Protein AF-A0A356LAD9-F1 (afdb_monomer)

Structure (mmCIF, N/CA/C/O backbone):
data_AF-A0A356LAD9-F1
#
_entry.id   AF-A0A356LAD9-F1
#
loop_
_atom_site.group_PDB
_atom_site.id
_atom_site.type_symbol
_atom_site.label_atom_id
_atom_site.label_alt_id
_atom_site.label_comp_id
_atom_site.label_asym_id
_atom_site.label_entity_id
_atom_site.label_seq_id
_atom_site.pdbx_PDB_ins_code
_atom_site.Cartn_x
_atom_site.Cartn_y
_atom_site.Cartn_z
_atom_site.occupancy
_atom_site.B_iso_or_equiv
_atom_site.auth_seq_id
_atom_site.auth_comp_id
_atom_site.auth_asym_id
_atom_site.auth_atom_id
_atom_site.pdbx_PDB_model_num
ATOM 1 N N . MET A 1 1 ? -0.753 -7.252 29.192 1.00 55.38 1 MET A N 1
ATOM 2 C CA . MET A 1 1 ? -1.898 -8.188 29.209 1.00 55.38 1 MET A CA 1
ATOM 3 C C . MET A 1 1 ? -2.329 -8.498 30.638 1.00 55.38 1 MET A C 1
ATOM 5 O O . MET A 1 1 ? -3.460 -8.185 30.966 1.00 55.38 1 MET A O 1
ATOM 9 N N . GLU A 1 2 ? -1.422 -8.934 31.515 1.00 64.75 2 GLU A N 1
ATOM 10 C CA . GLU A 1 2 ? -1.704 -9.244 32.934 1.00 64.75 2 GLU A CA 1
ATOM 11 C C . GLU A 1 2 ? -2.427 -8.125 33.721 1.00 64.75 2 GLU A C 1
ATOM 13 O O . GLU A 1 2 ? -3.403 -8.376 34.422 1.00 64.75 2 GLU A O 1
ATOM 18 N N . LYS A 1 3 ? -2.029 -6.857 33.539 1.00 62.44 3 LYS A N 1
ATOM 19 C CA . LYS A 1 3 ? -2.657 -5.709 34.226 1.00 62.44 3 LYS A CA 1
ATOM 20 C C . LYS A 1 3 ? -4.121 -5.466 33.814 1.00 62.44 3 LYS A C 1
ATOM 22 O O . LYS A 1 3 ? -4.937 -5.116 34.658 1.00 62.44 3 LYS A O 1
ATOM 27 N N . ILE A 1 4 ? -4.449 -5.688 32.538 1.00 65.56 4 ILE A N 1
ATOM 28 C CA . ILE A 1 4 ? -5.811 -5.528 31.987 1.00 65.56 4 ILE A CA 1
ATOM 29 C C . ILE A 1 4 ? -6.715 -6.657 32.496 1.00 65.56 4 ILE A C 1
ATOM 31 O O . ILE A 1 4 ? -7.878 -6.445 32.829 1.00 65.56 4 ILE A O 1
ATOM 35 N N . GLU A 1 5 ? -6.167 -7.865 32.598 1.00 68.19 5 GLU A N 1
ATOM 36 C CA . GLU A 1 5 ? -6.883 -9.035 33.101 1.00 68.19 5 GLU A CA 1
ATOM 37 C C . GLU A 1 5 ? -7.218 -8.901 34.596 1.00 68.19 5 GLU A C 1
ATOM 39 O O . GLU A 1 5 ? -8.340 -9.193 35.018 1.00 68.19 5 GLU A O 1
ATOM 44 N N . LEU A 1 6 ? -6.286 -8.356 35.384 1.00 69.62 6 LEU A N 1
ATOM 45 C CA . LEU A 1 6 ? -6.493 -8.062 36.802 1.00 69.62 6 LEU A CA 1
ATOM 46 C C . LEU A 1 6 ? -7.566 -6.978 37.026 1.00 69.62 6 LEU A C 1
ATOM 48 O O . LEU A 1 6 ? -8.418 -7.109 37.911 1.00 69.62 6 LEU A O 1
ATOM 52 N N . GLU A 1 7 ? -7.557 -5.922 36.207 1.00 75.56 7 GLU A N 1
ATOM 53 C CA . GLU A 1 7 ? -8.520 -4.815 36.288 1.00 75.56 7 GLU A CA 1
ATOM 54 C C . GLU A 1 7 ? -9.940 -5.280 35.915 1.00 75.56 7 GLU A C 1
ATOM 56 O O . GLU A 1 7 ? -10.901 -4.991 36.635 1.00 75.56 7 GLU A O 1
ATOM 61 N N . ASN A 1 8 ? -10.062 -6.124 34.885 1.00 78.75 8 ASN A N 1
ATOM 62 C CA . ASN A 1 8 ? -11.324 -6.753 34.487 1.00 78.75 8 ASN A CA 1
ATOM 63 C C . ASN A 1 8 ? -11.893 -7.690 35.564 1.00 78.75 8 ASN A C 1
ATOM 65 O O . ASN A 1 8 ? -13.100 -7.683 35.829 1.00 78.75 8 ASN A O 1
ATOM 69 N N . ASN A 1 9 ? -11.046 -8.498 36.208 1.00 83.25 9 ASN A N 1
ATOM 70 C CA . ASN A 1 9 ? -11.478 -9.381 37.295 1.00 83.25 9 ASN A CA 1
ATOM 71 C C . ASN A 1 9 ? -11.962 -8.586 38.514 1.00 83.25 9 ASN A C 1
ATOM 73 O O . ASN A 1 9 ? -12.982 -8.929 39.118 1.00 83.25 9 ASN A O 1
ATOM 77 N N . THR A 1 10 ? -11.287 -7.479 38.820 1.00 83.12 10 THR A N 1
ATOM 78 C CA . THR A 1 10 ? -11.669 -6.570 39.907 1.00 83.12 10 THR A CA 1
ATOM 79 C C . THR A 1 10 ? -13.011 -5.893 39.624 1.00 83.12 10 THR A C 1
ATOM 81 O O . THR A 1 10 ? -13.887 -5.891 40.489 1.00 83.12 10 THR A O 1
ATOM 84 N N . GLN A 1 11 ? -13.236 -5.393 38.402 1.00 82.62 11 GLN A N 1
ATOM 85 C CA . GLN A 1 11 ? -14.533 -4.824 38.011 1.00 82.62 11 GLN A CA 1
ATOM 86 C C . GLN A 1 11 ? -15.674 -5.839 38.135 1.00 82.62 11 GLN A C 1
ATOM 88 O O . GLN A 1 11 ? -16.697 -5.532 38.746 1.00 82.62 11 GLN A O 1
ATOM 93 N N . LYS A 1 12 ? -15.496 -7.069 37.632 1.00 85.88 12 LYS A N 1
ATOM 94 C CA . LYS A 1 12 ? -16.509 -8.134 37.750 1.00 85.88 12 LYS A CA 1
ATOM 95 C C . LYS A 1 12 ? -16.856 -8.440 39.209 1.00 85.88 12 LYS A C 1
ATOM 97 O O . LYS A 1 12 ? -18.026 -8.658 39.528 1.00 85.88 12 LYS A O 1
ATOM 102 N N . PHE A 1 13 ? -15.860 -8.451 40.093 1.00 88.50 13 PHE A N 1
ATOM 103 C CA . PHE A 1 13 ? -16.067 -8.652 41.526 1.00 88.50 13 PHE A CA 1
ATOM 104 C C . PHE A 1 13 ? -16.852 -7.497 42.168 1.00 88.50 13 PHE A C 1
ATOM 106 O O . PHE A 1 13 ? -17.818 -7.742 42.896 1.00 88.50 13 PHE A O 1
ATOM 113 N N . ILE A 1 14 ? -16.503 -6.245 41.850 1.00 88.50 14 ILE A N 1
ATOM 114 C CA . ILE A 1 14 ? -17.207 -5.050 42.345 1.00 88.50 14 ILE A CA 1
ATOM 115 C C . ILE A 1 14 ? -18.668 -5.059 41.887 1.00 88.50 14 ILE A C 1
ATOM 117 O O . ILE A 1 14 ? -19.568 -4.914 42.712 1.00 88.50 14 ILE A O 1
ATOM 121 N N . THR A 1 15 ? -18.931 -5.307 40.601 1.00 89.38 15 THR A N 1
ATOM 122 C CA . THR A 1 15 ? -20.295 -5.370 40.058 1.00 89.38 15 THR A CA 1
ATOM 123 C C . THR A 1 15 ? -21.134 -6.448 40.749 1.00 89.38 15 THR A C 1
ATOM 125 O O . THR A 1 15 ? -22.258 -6.174 41.166 1.00 89.38 15 THR A O 1
ATOM 128 N N . ARG A 1 16 ? -20.589 -7.659 40.949 1.00 90.94 16 ARG A N 1
ATOM 129 C CA . ARG A 1 16 ? -21.276 -8.743 41.683 1.00 90.94 16 ARG A CA 1
ATOM 130 C C . ARG A 1 16 ? -21.578 -8.374 43.135 1.00 90.94 16 ARG A C 1
ATOM 132 O O . ARG A 1 16 ? -22.646 -8.716 43.646 1.00 90.94 16 ARG A O 1
ATOM 139 N N . THR A 1 17 ? -20.658 -7.667 43.783 1.00 90.88 17 THR A N 1
ATOM 140 C CA . THR A 1 17 ? -20.823 -7.209 45.167 1.00 90.88 17 THR A CA 1
ATOM 141 C C . THR A 1 17 ? -21.927 -6.156 45.262 1.00 90.88 17 THR A C 1
ATOM 143 O O . THR A 1 17 ? -22.815 -6.280 46.099 1.00 90.88 17 THR A O 1
ATOM 146 N N . LEU A 1 18 ? -21.942 -5.171 44.358 1.00 90.69 18 LEU A N 1
ATOM 147 C CA . LEU A 1 18 ? -22.975 -4.131 44.305 1.00 90.69 18 LEU A CA 1
ATOM 148 C C . LEU A 1 18 ? -24.372 -4.704 44.031 1.00 90.69 18 LEU A C 1
ATOM 150 O O . LEU A 1 18 ? -25.331 -4.317 44.696 1.00 90.69 18 LEU A O 1
ATOM 154 N N . ILE A 1 19 ? -24.487 -5.664 43.108 1.00 90.38 19 ILE A N 1
ATOM 155 C CA . ILE A 1 19 ? -25.756 -6.356 42.837 1.00 90.38 19 ILE A CA 1
ATOM 156 C C . ILE A 1 19 ? -26.222 -7.123 44.081 1.00 90.38 19 ILE A C 1
ATOM 158 O O . ILE A 1 19 ? -27.389 -7.031 44.454 1.00 90.38 19 ILE A O 1
ATOM 162 N N . SER A 1 20 ? -25.313 -7.828 44.762 1.00 91.12 20 SER A N 1
ATOM 163 C CA . SER A 1 20 ? -25.633 -8.533 46.010 1.00 91.12 20 SER A CA 1
ATOM 164 C C . SER A 1 20 ? -26.125 -7.576 47.099 1.00 91.12 20 SER A C 1
ATOM 166 O O . SER A 1 20 ? -27.116 -7.879 47.757 1.00 91.12 20 SER A O 1
ATOM 168 N N . ILE A 1 21 ? -25.491 -6.405 47.254 1.00 90.31 21 ILE A N 1
ATOM 169 C CA . ILE A 1 21 ? -25.932 -5.367 48.200 1.00 90.31 21 ILE A CA 1
ATOM 170 C C . ILE A 1 21 ? -27.365 -4.941 47.884 1.00 90.31 21 ILE A C 1
ATOM 172 O O . ILE A 1 21 ? -28.204 -4.955 48.777 1.00 90.31 21 ILE A O 1
ATOM 176 N N . VAL A 1 22 ? -27.673 -4.638 46.620 1.00 90.12 22 VAL A N 1
ATOM 177 C CA . VAL A 1 22 ? -29.027 -4.243 46.204 1.00 90.12 22 VAL A CA 1
ATOM 178 C C . VAL A 1 22 ? -30.053 -5.332 46.514 1.00 90.12 22 VAL A C 1
ATOM 180 O O . VAL A 1 22 ? -31.087 -5.040 47.114 1.00 90.12 22 VAL A O 1
ATOM 183 N N . VAL A 1 23 ? -29.766 -6.587 46.159 1.00 92.12 23 VAL A N 1
ATOM 184 C CA . VAL A 1 23 ? -30.673 -7.718 46.415 1.00 92.12 23 VAL A CA 1
ATOM 185 C C . VAL A 1 23 ? -30.906 -7.902 47.915 1.00 92.12 23 VAL A C 1
ATOM 187 O O . VAL A 1 23 ? -32.052 -8.015 48.347 1.00 92.12 23 VAL A O 1
ATOM 190 N N . VAL A 1 24 ? -29.842 -7.875 48.724 1.00 93.12 24 VAL A N 1
ATOM 191 C CA . VAL A 1 24 ? -29.939 -8.001 50.185 1.00 93.12 24 VAL A CA 1
ATOM 192 C C . VAL A 1 24 ? -30.719 -6.834 50.785 1.00 93.12 24 VAL A C 1
ATOM 194 O O . VAL A 1 24 ? -31.561 -7.064 51.646 1.00 93.12 24 VAL A O 1
ATOM 197 N N . SER A 1 25 ? -30.504 -5.601 50.321 1.00 87.50 25 SER A N 1
ATOM 198 C CA . SER A 1 25 ? -31.251 -4.430 50.789 1.00 87.50 25 SER A CA 1
ATOM 199 C C . SER A 1 25 ? -32.743 -4.533 50.474 1.00 87.50 25 SER A C 1
ATOM 201 O O . SER A 1 25 ? -33.563 -4.270 51.351 1.00 87.50 25 SER A O 1
ATOM 203 N N . VAL A 1 26 ? -33.112 -4.974 49.268 1.00 89.06 26 VAL A N 1
ATOM 204 C CA . VAL A 1 26 ? -34.519 -5.203 48.894 1.00 89.06 26 VAL A CA 1
ATOM 205 C C . VAL A 1 26 ? -35.153 -6.271 49.783 1.00 89.06 26 VAL A C 1
ATOM 2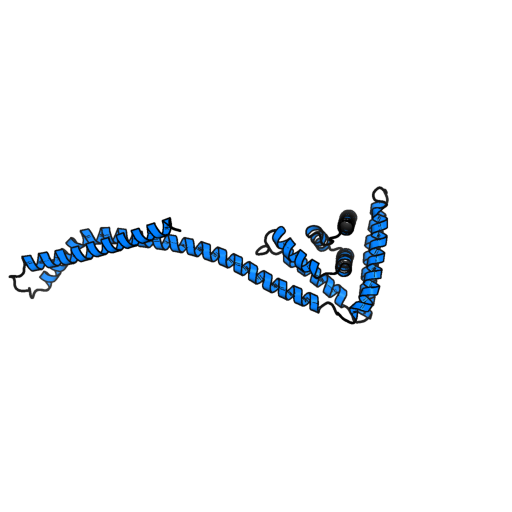07 O O . VAL A 1 26 ? -36.214 -6.039 50.362 1.00 89.06 26 VAL A O 1
ATOM 210 N N . VAL A 1 27 ? -34.484 -7.415 49.953 1.00 91.81 27 VAL A N 1
ATOM 211 C CA . VAL A 1 27 ? -34.970 -8.503 50.813 1.00 91.81 27 VAL A CA 1
ATOM 212 C C . VAL A 1 27 ? -35.084 -8.048 52.267 1.00 91.81 27 VAL A C 1
ATOM 214 O O . VAL A 1 27 ? -36.081 -8.353 52.914 1.00 91.81 27 VAL A O 1
ATOM 217 N N . ALA A 1 28 ? -34.115 -7.288 52.780 1.00 89.44 28 ALA A N 1
ATOM 218 C CA . ALA A 1 28 ? -34.116 -6.794 54.152 1.00 89.44 28 ALA A CA 1
ATOM 219 C C . ALA A 1 28 ? -35.276 -5.827 54.420 1.00 89.44 28 ALA A C 1
ATOM 221 O O . ALA A 1 28 ? -35.942 -5.958 55.445 1.00 89.44 28 ALA A O 1
ATOM 222 N N . VAL A 1 29 ? -35.561 -4.899 53.499 1.00 87.50 29 VAL A N 1
ATOM 223 C CA . VAL A 1 29 ? -36.691 -3.963 53.633 1.00 87.50 29 VAL A CA 1
ATOM 224 C C . VAL A 1 29 ? -38.024 -4.719 53.616 1.00 87.50 29 VAL A C 1
ATOM 226 O O . VAL A 1 29 ? -38.875 -4.481 54.474 1.00 87.50 29 VAL A O 1
ATOM 229 N N . ILE A 1 30 ? -38.192 -5.678 52.698 1.00 86.44 30 ILE A N 1
ATOM 230 C CA . ILE A 1 30 ? -39.405 -6.508 52.623 1.00 86.44 30 ILE A CA 1
ATOM 231 C C . ILE A 1 30 ? -39.550 -7.377 53.881 1.00 86.44 30 ILE A C 1
ATOM 233 O O . ILE A 1 30 ? -40.627 -7.429 54.472 1.00 86.44 30 ILE A O 1
ATOM 237 N N . ALA A 1 31 ? -38.478 -8.029 54.332 1.00 88.25 31 ALA A N 1
ATOM 238 C CA . ALA A 1 31 ? -38.492 -8.882 55.517 1.00 88.25 31 ALA A CA 1
ATOM 239 C C . ALA A 1 31 ? -38.785 -8.087 56.797 1.00 88.25 31 ALA A C 1
ATOM 241 O O . ALA A 1 31 ? -39.594 -8.527 57.614 1.00 88.25 31 ALA A O 1
ATOM 242 N N . ALA A 1 32 ? -38.185 -6.903 56.958 1.00 86.19 32 ALA A N 1
ATOM 243 C CA . ALA A 1 32 ? -38.458 -6.013 58.084 1.00 86.19 32 ALA A CA 1
ATOM 244 C C . ALA A 1 32 ? -39.926 -5.563 58.103 1.00 86.19 32 ALA A C 1
ATOM 246 O O . ALA A 1 32 ? -40.551 -5.539 59.166 1.00 86.19 32 ALA A O 1
ATOM 247 N N . TYR A 1 33 ? -40.494 -5.266 56.930 1.00 84.25 33 TYR A N 1
ATOM 248 C CA . TYR A 1 33 ? -41.906 -4.924 56.794 1.00 84.25 33 TYR A CA 1
ATOM 249 C C . TYR A 1 33 ? -42.817 -6.099 57.177 1.00 84.25 33 TYR A C 1
ATOM 251 O O . TYR A 1 33 ? -43.674 -5.951 58.050 1.00 84.25 33 TYR A O 1
ATOM 259 N N . VAL A 1 34 ? -42.598 -7.283 56.593 1.00 85.25 34 VAL A N 1
ATOM 260 C CA . VAL A 1 34 ? -43.383 -8.489 56.902 1.00 85.25 34 VAL A CA 1
ATOM 261 C C . VAL A 1 34 ? -43.293 -8.818 58.387 1.00 85.25 34 VAL A C 1
ATOM 263 O O . VAL A 1 34 ? -44.316 -9.042 59.021 1.00 85.25 34 VAL A O 1
ATOM 266 N N . TRP A 1 35 ? -42.100 -8.777 58.980 1.00 86.12 35 TRP A N 1
ATOM 267 C CA . TRP A 1 35 ? -41.920 -9.048 60.404 1.00 86.12 35 TRP A CA 1
ATOM 268 C C . TRP A 1 35 ? -42.680 -8.055 61.289 1.00 86.12 35 TRP A C 1
ATOM 270 O O . TRP A 1 35 ? -43.347 -8.461 62.243 1.00 86.12 35 TRP A O 1
ATOM 280 N N . LYS A 1 36 ? -42.644 -6.759 60.961 1.00 84.19 36 LYS A N 1
ATOM 281 C CA . LYS A 1 36 ? -43.325 -5.728 61.751 1.00 84.19 36 LYS A CA 1
ATOM 282 C C . LYS A 1 36 ? -44.851 -5.812 61.660 1.00 84.19 36 LYS A C 1
ATOM 284 O O . LYS A 1 36 ? -45.520 -5.497 62.643 1.00 84.19 36 LYS A O 1
ATOM 289 N N . PHE A 1 37 ? -45.387 -6.236 60.516 1.00 80.56 37 PHE A N 1
ATOM 290 C CA . PHE A 1 37 ? -46.820 -6.179 60.211 1.00 80.56 37 PHE A CA 1
ATOM 291 C C . PHE A 1 37 ? -47.494 -7.552 60.029 1.00 80.56 37 PHE A C 1
ATOM 293 O O . PHE A 1 37 ? -48.663 -7.601 59.657 1.00 80.56 37 PHE A O 1
ATOM 300 N N . HIS A 1 38 ? -46.811 -8.660 60.342 1.00 79.44 38 HIS A N 1
ATOM 301 C CA . HIS A 1 38 ? -47.312 -10.033 60.141 1.00 79.44 38 HIS A CA 1
ATOM 302 C C . HIS A 1 38 ? -48.661 -10.342 60.816 1.00 79.44 38 HIS A C 1
ATOM 304 O O . HIS A 1 38 ? -49.351 -11.271 60.406 1.00 79.44 38 HIS A O 1
ATOM 310 N N . SER A 1 39 ? -49.026 -9.608 61.868 1.00 75.81 39 SER A N 1
ATOM 311 C CA . SER A 1 39 ? -50.244 -9.823 62.656 1.00 75.81 39 SER A CA 1
ATOM 312 C C . SER A 1 39 ? -51.447 -8.989 62.197 1.00 75.81 39 SER A C 1
ATOM 314 O O . SER A 1 39 ? -52.537 -9.140 62.749 1.00 75.81 39 SER A O 1
ATOM 316 N N . LEU A 1 40 ? -51.281 -8.114 61.198 1.00 76.69 40 LEU A N 1
ATOM 317 C CA . LEU A 1 40 ? -52.353 -7.275 60.657 1.00 76.69 40 LEU A CA 1
ATOM 318 C C . LEU A 1 40 ? -52.960 -7.896 59.391 1.00 76.69 40 LEU A C 1
ATOM 320 O O . LEU A 1 40 ? -52.267 -8.520 58.590 1.00 76.69 40 LEU A O 1
ATOM 324 N N . LYS A 1 41 ? -54.271 -7.704 59.188 1.00 76.00 41 LYS A N 1
ATOM 325 C CA . LYS A 1 41 ? -54.937 -8.080 57.931 1.00 76.00 41 LYS A CA 1
ATOM 326 C C . LYS A 1 41 ? -54.504 -7.140 56.803 1.00 76.00 41 LYS A C 1
ATOM 328 O O . LYS A 1 41 ? -54.322 -5.945 57.032 1.00 76.00 41 LYS A O 1
ATOM 333 N N . LEU A 1 42 ? -54.381 -7.682 55.591 1.00 77.25 42 LEU A N 1
ATOM 334 C CA . LEU A 1 42 ? -54.153 -6.882 54.387 1.00 77.25 42 LEU A CA 1
ATOM 335 C C . LEU A 1 42 ? -55.309 -5.895 54.188 1.00 77.25 42 LEU A C 1
ATOM 337 O O . LEU A 1 42 ? -56.468 -6.228 54.426 1.00 77.25 42 LEU A O 1
ATOM 341 N N . SER A 1 43 ? -54.972 -4.675 53.778 1.00 79.94 43 SER A N 1
ATOM 342 C CA . SER A 1 43 ? -55.950 -3.620 53.518 1.00 79.94 43 SER A CA 1
ATOM 343 C C . SER A 1 43 ? -56.582 -3.785 52.135 1.00 79.94 43 SER A C 1
ATOM 345 O O . SER A 1 43 ? -55.859 -3.904 51.144 1.00 79.94 43 SER A O 1
ATOM 347 N N . ASP A 1 44 ? -57.911 -3.670 52.062 1.00 80.56 44 ASP A N 1
ATOM 348 C CA . ASP A 1 44 ? -58.676 -3.623 50.804 1.00 80.56 44 ASP A CA 1
ATOM 349 C C . ASP A 1 44 ? -58.613 -2.242 50.117 1.00 80.56 44 ASP A C 1
ATOM 351 O O . ASP A 1 44 ? -58.987 -2.089 48.955 1.00 80.56 44 ASP A O 1
ATOM 355 N N . SER A 1 45 ? -58.128 -1.212 50.822 1.00 85.56 45 SER A N 1
ATOM 356 C CA . SER A 1 45 ? -57.963 0.136 50.269 1.00 85.56 45 SER A CA 1
ATOM 357 C C . SER A 1 45 ? -56.696 0.244 49.423 1.00 85.56 45 SER A C 1
ATOM 359 O O . SER A 1 45 ? -55.578 0.101 49.927 1.00 85.56 45 SER A O 1
ATOM 361 N N . THR A 1 46 ? -56.869 0.587 48.147 1.00 81.62 46 THR A N 1
ATOM 362 C CA . THR A 1 46 ? -55.790 0.863 47.186 1.00 81.62 46 THR A CA 1
ATOM 363 C C . THR A 1 46 ? -54.923 2.063 47.576 1.00 81.62 46 THR A C 1
ATOM 365 O O . THR A 1 46 ? -53.736 2.080 47.262 1.00 81.62 46 THR A O 1
ATOM 368 N N . ALA A 1 47 ? -55.462 3.036 48.318 1.00 86.06 47 ALA A N 1
ATOM 369 C CA . ALA A 1 47 ? -54.704 4.203 48.774 1.00 86.06 47 ALA A CA 1
ATOM 370 C C . ALA A 1 47 ? -53.571 3.828 49.750 1.00 86.06 47 ALA A C 1
ATOM 372 O O . ALA A 1 47 ? -52.479 4.387 49.676 1.00 86.06 47 ALA A O 1
ATOM 373 N N . ILE A 1 48 ? -53.799 2.834 50.619 1.00 83.19 48 ILE A N 1
ATOM 374 C CA . ILE A 1 48 ? -52.793 2.350 51.583 1.00 83.19 48 ILE A CA 1
ATOM 375 C C . ILE A 1 48 ? -51.642 1.639 50.858 1.00 83.19 48 ILE A C 1
ATOM 377 O O . ILE A 1 48 ? -50.480 1.790 51.237 1.00 83.19 48 ILE A O 1
ATOM 381 N N . TRP A 1 49 ? -51.946 0.925 49.771 1.00 84.25 49 TRP A N 1
ATOM 382 C CA . TRP A 1 49 ? -50.932 0.327 48.901 1.00 84.25 49 TRP A CA 1
ATOM 383 C C . TRP A 1 49 ? -50.098 1.375 48.160 1.00 84.25 49 TRP A C 1
ATOM 385 O O . TRP A 1 49 ? -48.896 1.174 47.995 1.00 84.25 49 TRP A O 1
ATOM 395 N N . GLY A 1 50 ? -50.700 2.510 47.787 1.00 84.69 50 GLY A N 1
ATOM 396 C CA . GLY A 1 50 ? -49.975 3.666 47.253 1.00 84.69 50 GLY A CA 1
ATOM 397 C C . GLY A 1 50 ? -48.930 4.194 48.239 1.00 84.69 50 GLY A C 1
ATOM 398 O O . GLY A 1 50 ? -47.746 4.229 47.920 1.00 84.69 50 GLY A O 1
ATOM 399 N N . SER A 1 51 ? -49.337 4.484 49.479 1.00 86.69 51 SER A N 1
ATOM 400 C CA . SER A 1 51 ? -48.412 4.968 50.518 1.00 86.69 51 SER A CA 1
ATOM 401 C C . SER A 1 51 ? -47.328 3.949 50.897 1.00 86.69 51 SER A C 1
ATOM 403 O O . SER A 1 51 ? -46.205 4.328 51.230 1.00 86.69 51 SER A O 1
ATOM 405 N N . PHE A 1 52 ? -47.632 2.649 50.840 1.00 83.31 52 PHE A N 1
ATOM 406 C CA . PHE A 1 52 ? -46.627 1.596 51.004 1.00 83.31 52 PHE A CA 1
ATOM 407 C C . PHE A 1 52 ? -45.599 1.604 49.865 1.00 83.31 52 PHE A C 1
ATOM 409 O O . PHE A 1 52 ? -44.396 1.506 50.122 1.00 83.31 52 PHE A O 1
ATOM 416 N N . GLY A 1 53 ? -46.064 1.761 48.624 1.00 84.50 53 GLY A N 1
ATOM 417 C CA . GLY A 1 53 ? -45.207 1.935 47.456 1.00 84.50 53 GLY A CA 1
ATOM 418 C C . GLY A 1 53 ? -44.261 3.126 47.610 1.00 84.50 53 GLY A C 1
ATOM 419 O O . GLY A 1 53 ? -43.064 2.970 47.380 1.00 84.50 53 GLY A O 1
ATOM 420 N N . ASP A 1 54 ? -44.760 4.265 48.096 1.00 86.56 54 ASP A N 1
ATOM 421 C CA . ASP A 1 54 ? -43.949 5.465 48.345 1.00 86.56 54 ASP A CA 1
ATOM 422 C C . ASP A 1 54 ? -42.877 5.233 49.421 1.00 86.56 54 ASP A C 1
ATOM 424 O O . ASP A 1 54 ? -41.726 5.643 49.258 1.00 86.56 54 ASP A O 1
ATOM 428 N N . TYR A 1 55 ? -43.216 4.527 50.506 1.00 86.56 55 TYR A N 1
ATOM 429 C CA . TYR A 1 55 ? -42.257 4.167 51.554 1.00 86.56 55 TYR A CA 1
ATOM 430 C C . TYR A 1 55 ? -41.152 3.238 51.035 1.00 86.56 55 TYR A C 1
ATOM 432 O O . TYR A 1 55 ? -39.968 3.475 51.301 1.00 86.56 55 TYR A O 1
ATOM 440 N N . LEU A 1 56 ? -41.520 2.193 50.285 1.00 84.88 56 LEU A N 1
ATOM 441 C CA . LEU A 1 56 ? -40.553 1.283 49.673 1.00 84.88 56 LEU A CA 1
ATOM 442 C C . LEU A 1 56 ? -39.667 2.012 48.664 1.00 84.88 56 LEU A C 1
ATOM 444 O O . LEU A 1 56 ? -38.446 1.868 48.719 1.00 84.88 56 LEU A O 1
ATOM 448 N N . ALA A 1 57 ? -40.263 2.810 47.775 1.00 83.25 57 ALA A N 1
ATOM 449 C CA . ALA A 1 57 ? -39.541 3.577 46.770 1.00 83.25 57 ALA A CA 1
ATOM 450 C C . ALA A 1 57 ? -38.573 4.570 47.426 1.00 83.25 57 ALA A C 1
ATOM 452 O O . ALA A 1 57 ? -37.395 4.594 47.075 1.00 83.25 57 ALA A O 1
ATOM 453 N N . GLY A 1 58 ? -39.025 5.320 48.435 1.00 86.50 58 GLY A N 1
ATOM 454 C CA . GLY A 1 58 ? -38.195 6.263 49.183 1.00 86.50 58 GLY A CA 1
ATOM 455 C C . GLY A 1 58 ? -37.034 5.578 49.905 1.00 86.50 58 GLY A C 1
ATOM 456 O O . GLY A 1 58 ? -35.881 5.975 49.733 1.00 86.50 58 GLY A O 1
ATOM 457 N N . THR A 1 59 ? -37.308 4.499 50.643 1.00 86.75 59 THR A N 1
ATOM 458 C CA . THR A 1 59 ? -36.288 3.764 51.414 1.00 86.75 59 THR A CA 1
ATOM 459 C C . THR A 1 59 ? -35.251 3.107 50.504 1.00 86.75 59 THR A C 1
ATOM 461 O O . THR A 1 59 ? -34.049 3.201 50.754 1.00 86.75 59 THR A O 1
ATOM 464 N N . LEU A 1 60 ? -35.696 2.472 49.415 1.00 87.81 60 LEU A N 1
ATOM 465 C CA . LEU A 1 60 ? -34.794 1.823 48.466 1.00 87.81 60 LEU A CA 1
ATOM 466 C C . LEU A 1 60 ? -34.024 2.832 47.617 1.00 87.81 60 LEU A C 1
ATOM 468 O O . LEU A 1 60 ? -32.876 2.557 47.273 1.00 87.81 60 LEU A O 1
ATOM 472 N N . SER A 1 61 ? -34.589 4.006 47.316 1.00 87.81 61 SER A N 1
ATOM 473 C CA . SER A 1 61 ? -33.912 5.030 46.508 1.00 87.81 61 SER A CA 1
ATOM 474 C C . SER A 1 61 ? -32.581 5.488 47.111 1.00 87.81 61 SER A C 1
ATOM 476 O O . SER A 1 61 ? -31.630 5.719 46.360 1.00 87.81 61 SER A O 1
ATOM 478 N N . GLY A 1 62 ? -32.466 5.534 48.444 1.00 85.94 62 GLY A N 1
ATOM 479 C CA . GLY A 1 62 ? -31.229 5.907 49.139 1.00 85.94 62 GLY A CA 1
ATOM 480 C C . GLY A 1 62 ? -30.062 4.948 48.877 1.00 85.94 62 GLY A C 1
ATOM 481 O O . GLY A 1 62 ? -28.907 5.361 48.915 1.00 85.94 62 GLY A O 1
ATOM 482 N N . ILE A 1 63 ? -30.358 3.685 48.555 1.00 85.69 63 ILE A N 1
ATOM 483 C CA . ILE A 1 63 ? -29.365 2.643 48.254 1.00 85.69 63 ILE A CA 1
ATOM 484 C C . ILE A 1 63 ? -29.240 2.447 46.738 1.00 85.69 63 ILE A C 1
ATOM 486 O O . ILE A 1 63 ? -28.136 2.385 46.200 1.00 85.69 63 ILE A O 1
ATOM 490 N N . LEU A 1 64 ? -30.368 2.390 46.028 1.00 87.88 64 LEU A N 1
ATOM 491 C CA . LEU A 1 64 ? -30.416 2.134 44.591 1.00 87.88 64 LEU A CA 1
ATOM 492 C C . LEU A 1 64 ? -29.772 3.254 43.778 1.00 87.88 64 LEU A C 1
ATOM 494 O O . LEU A 1 64 ? -29.050 2.960 42.829 1.00 87.88 64 LEU A O 1
ATOM 498 N N . THR A 1 65 ? -29.997 4.519 44.137 1.00 91.12 65 THR A N 1
ATOM 499 C CA . THR A 1 65 ? -29.478 5.665 43.373 1.00 91.12 65 THR A CA 1
ATOM 500 C C . THR A 1 65 ? -27.945 5.679 43.310 1.00 91.12 65 THR A C 1
ATOM 502 O O . THR A 1 65 ? -27.410 5.649 42.199 1.00 91.12 65 THR A O 1
ATOM 505 N N . PRO A 1 66 ? -27.196 5.657 44.435 1.00 91.00 66 PRO A N 1
ATOM 506 C CA . PRO A 1 66 ? -25.733 5.652 44.377 1.00 91.00 66 PRO A CA 1
ATOM 507 C C . PRO A 1 66 ? -25.172 4.388 43.712 1.00 91.00 66 PRO A C 1
ATOM 509 O O . PRO A 1 66 ? -24.228 4.487 42.928 1.00 91.00 66 PRO A O 1
ATOM 512 N N . VAL A 1 67 ? -25.772 3.211 43.947 1.00 89.94 67 VAL A N 1
ATOM 513 C CA . VAL A 1 67 ? -25.345 1.969 43.279 1.00 89.94 67 VAL A CA 1
ATOM 514 C C . VAL A 1 67 ? -25.545 2.062 41.766 1.00 89.94 67 VAL A C 1
ATOM 516 O O . VAL A 1 67 ? -24.646 1.705 41.008 1.00 89.94 67 VAL A O 1
ATOM 519 N N . THR A 1 68 ? -26.682 2.592 41.315 1.00 90.50 68 THR A N 1
ATOM 520 C CA . THR A 1 68 ? -26.985 2.771 39.888 1.00 90.50 68 THR A CA 1
ATOM 521 C C . THR A 1 68 ? -25.979 3.705 39.226 1.00 90.50 68 THR A C 1
ATOM 523 O O . THR A 1 68 ? -25.453 3.376 38.167 1.00 90.50 68 THR A O 1
ATOM 526 N N . VAL A 1 69 ? -25.639 4.828 39.866 1.00 94.12 69 VAL A N 1
ATOM 527 C CA . VAL A 1 69 ? -24.624 5.760 39.349 1.00 94.12 69 VAL A CA 1
ATOM 528 C C . VAL A 1 69 ? -23.263 5.072 39.203 1.00 94.12 69 VAL A C 1
ATOM 530 O O . VAL A 1 69 ? -22.623 5.205 38.159 1.00 94.12 69 VAL A O 1
ATOM 533 N N . ILE A 1 70 ? -22.836 4.288 40.200 1.00 91.12 70 ILE A N 1
ATOM 534 C CA . ILE A 1 70 ? -21.570 3.541 40.137 1.00 91.12 70 ILE A CA 1
ATOM 535 C C . ILE A 1 70 ? -21.600 2.502 39.008 1.00 91.12 70 ILE A C 1
ATOM 537 O O . ILE A 1 70 ? -20.640 2.396 38.246 1.00 91.12 70 ILE A O 1
ATOM 541 N N . LEU A 1 71 ? -22.696 1.751 38.866 1.00 88.75 71 LEU A N 1
ATOM 542 C CA . LEU A 1 71 ? -22.844 0.745 37.811 1.00 88.75 71 LEU A CA 1
ATOM 543 C C . LEU A 1 71 ? -22.835 1.369 36.411 1.00 88.75 71 LEU A C 1
ATOM 545 O O . LEU A 1 71 ? -22.160 0.850 35.519 1.00 88.75 71 LEU A O 1
ATOM 549 N N . ILE A 1 72 ? -23.530 2.494 36.220 1.00 92.19 72 ILE A N 1
ATOM 550 C CA . ILE A 1 72 ? -23.511 3.251 34.960 1.00 92.19 72 ILE A CA 1
ATOM 551 C C . ILE A 1 72 ? -22.089 3.725 34.658 1.00 92.19 72 ILE A C 1
ATOM 553 O O . ILE A 1 72 ? -21.611 3.546 33.541 1.00 92.19 72 ILE A O 1
ATOM 557 N N . TRP A 1 73 ? -21.383 4.275 35.648 1.00 91.38 73 TRP A N 1
ATOM 558 C CA . TRP A 1 73 ? -20.010 4.743 35.469 1.00 91.38 73 TRP A CA 1
ATOM 559 C C . TRP A 1 73 ? -19.043 3.610 35.094 1.00 91.38 73 TRP A C 1
ATOM 561 O O . TRP A 1 73 ? -18.256 3.760 34.157 1.00 91.38 73 TRP A O 1
ATOM 571 N N . LEU A 1 74 ? -19.133 2.455 35.765 1.00 88.94 74 LEU A N 1
ATOM 572 C CA . LEU A 1 74 ? -18.336 1.267 35.434 1.00 88.94 74 LEU A CA 1
ATOM 573 C C . LEU A 1 74 ? -18.613 0.784 34.006 1.00 88.94 74 LEU A C 1
ATOM 575 O O . LEU A 1 74 ? -17.679 0.489 33.259 1.00 88.94 74 LEU A O 1
ATOM 579 N N . THR A 1 75 ? -19.890 0.757 33.621 1.00 88.62 75 THR A N 1
ATOM 580 C CA . THR A 1 75 ? -20.325 0.363 32.276 1.00 88.62 75 THR A CA 1
ATOM 581 C C . THR A 1 75 ? -19.775 1.320 31.222 1.00 88.62 75 THR A C 1
ATOM 583 O O . THR A 1 75 ? -19.183 0.883 30.239 1.00 88.62 75 THR A O 1
ATOM 586 N N . TYR A 1 76 ? -19.892 2.629 31.451 1.00 88.62 76 TYR A N 1
ATOM 587 C CA . TYR A 1 76 ? -19.369 3.654 30.551 1.00 88.62 76 TYR A CA 1
ATOM 588 C C . TYR A 1 76 ? -17.846 3.561 30.379 1.00 88.62 76 TYR A C 1
ATOM 590 O O . TYR A 1 76 ? -17.350 3.644 29.255 1.00 88.62 76 TYR A O 1
ATOM 598 N N . LYS A 1 77 ? -17.095 3.343 31.470 1.00 87.75 77 LYS A N 1
ATOM 599 C CA . LYS A 1 77 ? -15.636 3.156 31.403 1.00 87.75 77 LYS A CA 1
ATOM 600 C C . LYS A 1 77 ? -15.276 1.964 30.507 1.00 87.75 77 LYS A C 1
ATOM 602 O O . LYS A 1 77 ? -14.456 2.118 29.606 1.00 87.75 77 LYS A O 1
ATOM 607 N N . SER A 1 78 ? -15.928 0.818 30.712 1.00 83.44 78 SER A N 1
ATOM 608 C CA . SER A 1 78 ? -15.691 -0.395 29.917 1.00 83.44 78 SER A CA 1
ATOM 609 C C . SER A 1 78 ? -16.026 -0.192 28.433 1.00 83.44 78 SER A C 1
ATOM 611 O O . SER A 1 78 ? -15.207 -0.508 27.573 1.00 83.44 78 SER A O 1
ATOM 613 N N . GLN A 1 79 ? -17.170 0.431 28.127 1.00 82.44 79 GLN A N 1
ATOM 614 C CA . GLN A 1 79 ? -17.568 0.739 26.747 1.00 82.44 79 GLN A CA 1
ATOM 615 C C . GLN A 1 79 ? -16.575 1.676 26.045 1.00 82.44 79 GLN A C 1
ATOM 617 O O . GLN A 1 79 ? -16.261 1.490 24.869 1.00 82.44 79 GLN A O 1
ATOM 622 N N . LYS A 1 80 ? -16.048 2.679 26.757 1.00 87.69 80 LYS A N 1
ATOM 623 C CA . LYS A 1 80 ? -15.065 3.621 26.205 1.00 87.69 80 LYS A CA 1
ATOM 624 C C . LYS A 1 80 ? -13.733 2.941 25.870 1.00 87.69 80 LYS A C 1
ATOM 626 O O . LYS A 1 80 ? -13.136 3.230 24.829 1.00 87.69 80 LYS A O 1
ATOM 631 N N . GLU A 1 81 ? -13.262 2.052 26.740 1.00 85.00 81 GLU A N 1
ATOM 632 C CA . GLU A 1 81 ? -12.039 1.273 26.512 1.00 85.00 81 GLU A CA 1
ATOM 633 C C . GLU A 1 81 ? -12.198 0.318 25.326 1.00 85.00 81 GLU A C 1
ATOM 635 O O . GLU A 1 81 ? -11.334 0.272 24.448 1.00 85.00 81 GLU A O 1
ATOM 640 N N . GLU A 1 82 ? -13.328 -0.386 25.251 1.00 82.69 82 GLU A N 1
ATOM 641 C CA . GLU A 1 82 ? -13.630 -1.281 24.136 1.00 82.69 82 GLU A CA 1
ATOM 642 C C . GLU A 1 82 ? -13.706 -0.521 22.807 1.00 82.69 82 GLU A C 1
ATOM 644 O O . GLU A 1 82 ? -13.063 -0.923 21.840 1.00 82.69 82 GLU A O 1
ATOM 649 N N . SER A 1 83 ? -14.391 0.625 22.775 1.00 86.06 83 SER A N 1
ATOM 650 C CA . SER A 1 83 ? -14.480 1.481 21.586 1.00 86.06 83 SER A CA 1
ATOM 651 C C . SER A 1 83 ? -13.104 1.955 21.104 1.00 86.06 83 SER A C 1
ATOM 653 O O . SER A 1 83 ? -12.817 1.928 19.906 1.00 86.06 83 SER A O 1
ATOM 655 N N . THR A 1 84 ? -12.212 2.318 22.030 1.00 86.06 84 THR A N 1
ATOM 656 C CA . THR A 1 84 ? -10.840 2.732 21.689 1.00 86.06 84 THR A CA 1
ATOM 657 C C . THR A 1 84 ? -10.046 1.572 21.083 1.00 86.06 84 THR A C 1
ATOM 659 O O . THR A 1 84 ? -9.387 1.733 20.054 1.00 86.06 84 THR A O 1
ATOM 662 N N . ASN A 1 85 ? -10.139 0.383 21.685 1.00 86.50 85 ASN A N 1
ATOM 663 C CA . ASN A 1 85 ? -9.463 -0.817 21.191 1.00 86.50 85 ASN A CA 1
ATOM 664 C C . ASN A 1 85 ? -9.999 -1.255 19.822 1.00 86.50 85 ASN A C 1
ATOM 666 O O . ASN A 1 85 ? -9.215 -1.593 18.935 1.00 86.50 85 ASN A O 1
ATOM 670 N N . GLN A 1 86 ? -11.318 -1.207 19.626 1.00 86.56 86 GLN A N 1
ATOM 671 C CA . GLN A 1 86 ? -11.954 -1.481 18.338 1.00 86.56 86 GLN A CA 1
ATOM 672 C C . GLN A 1 86 ? -11.463 -0.504 17.263 1.00 86.56 86 GLN A C 1
ATOM 674 O O . GLN A 1 86 ? -11.110 -0.942 16.171 1.00 86.56 86 GLN A O 1
ATOM 679 N N . GLY A 1 87 ? -11.338 0.789 17.582 1.00 89.94 87 GLY A N 1
ATOM 680 C CA . GLY A 1 87 ? -10.775 1.785 16.668 1.00 89.94 87 GLY A CA 1
ATOM 681 C C . GLY A 1 87 ? -9.355 1.438 16.204 1.00 89.94 87 GLY A C 1
ATOM 682 O O . GLY A 1 87 ? -9.070 1.476 15.009 1.00 89.94 87 GLY A O 1
ATOM 683 N N . LEU A 1 88 ? -8.477 1.021 17.123 1.00 90.06 88 LEU A N 1
ATOM 684 C CA . LEU A 1 88 ? -7.110 0.598 16.782 1.00 90.06 88 LEU A CA 1
ATOM 685 C C . LEU A 1 88 ? -7.083 -0.659 15.900 1.00 90.06 88 LEU A C 1
ATOM 687 O O . LEU A 1 88 ? -6.290 -0.739 14.959 1.00 90.06 88 LEU A O 1
ATOM 691 N N . ILE A 1 89 ? -7.949 -1.635 16.185 1.00 92.56 89 ILE A N 1
ATOM 692 C CA . ILE A 1 89 ? -8.075 -2.858 15.380 1.00 92.56 89 ILE A CA 1
ATOM 693 C C . ILE A 1 89 ? -8.541 -2.515 13.963 1.00 92.56 89 ILE A C 1
ATOM 695 O O . ILE A 1 89 ? -7.963 -3.023 13.005 1.00 92.56 89 ILE A O 1
ATOM 699 N N . ILE A 1 90 ? -9.527 -1.626 13.827 1.00 92.56 90 ILE A N 1
ATOM 700 C CA . ILE A 1 90 ? -10.042 -1.175 12.530 1.00 92.56 90 ILE A CA 1
ATOM 701 C C . ILE A 1 90 ? -8.937 -0.495 11.724 1.00 92.56 90 ILE A C 1
ATOM 703 O O . ILE A 1 90 ? -8.727 -0.858 10.572 1.00 92.56 90 ILE A O 1
ATOM 707 N N . VAL A 1 91 ? -8.175 0.424 12.324 1.00 91.69 91 VAL A N 1
ATOM 708 C CA . VAL A 1 91 ? -7.058 1.093 11.633 1.00 91.69 91 VAL A CA 1
ATOM 709 C C . VAL A 1 91 ? -6.037 0.071 11.123 1.00 91.69 91 VAL A C 1
ATOM 711 O O . VAL A 1 91 ? -5.624 0.136 9.966 1.00 91.69 91 VAL A O 1
ATOM 714 N N . LYS A 1 92 ? -5.675 -0.923 11.945 1.00 92.25 92 LYS A N 1
ATOM 715 C CA . LYS A 1 92 ? -4.754 -1.991 11.531 1.00 92.25 92 LYS A CA 1
ATOM 716 C C . LYS A 1 92 ? -5.335 -2.866 10.414 1.00 92.25 92 LYS A C 1
ATOM 718 O O . LYS A 1 92 ? -4.608 -3.262 9.509 1.00 92.25 92 LYS A O 1
ATOM 723 N N . GLN A 1 93 ? -6.630 -3.174 10.464 1.00 93.12 93 GLN A N 1
ATOM 724 C CA . GLN A 1 93 ? -7.311 -3.926 9.408 1.00 93.12 93 GLN A CA 1
ATOM 725 C C . GLN A 1 93 ? -7.367 -3.142 8.097 1.00 93.12 93 GLN A C 1
ATOM 727 O O . GLN A 1 93 ? -7.112 -3.719 7.047 1.00 93.12 9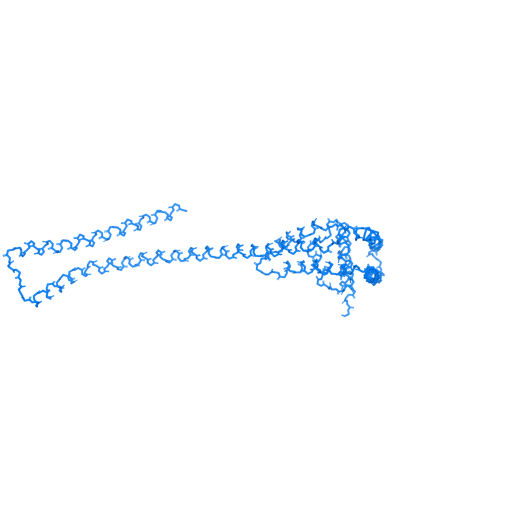3 GLN A O 1
ATOM 732 N N . MET A 1 94 ? -7.643 -1.837 8.144 1.00 92.06 94 MET A N 1
ATOM 733 C CA . MET A 1 94 ? -7.643 -0.978 6.957 1.00 92.06 94 MET A CA 1
ATOM 734 C C . MET A 1 94 ? -6.262 -0.928 6.294 1.00 92.06 94 MET A C 1
ATOM 736 O O . MET A 1 94 ? -6.175 -0.957 5.067 1.00 92.06 94 MET A O 1
ATOM 740 N N . ASP A 1 95 ? -5.190 -0.907 7.089 1.00 91.69 95 ASP A N 1
ATOM 741 C CA . ASP A 1 95 ? -3.816 -0.944 6.579 1.00 91.69 95 ASP A CA 1
ATOM 742 C C . ASP A 1 95 ? -3.511 -2.272 5.860 1.00 91.69 95 ASP A C 1
ATOM 744 O O . ASP A 1 95 ? -3.059 -2.271 4.716 1.00 91.69 95 ASP A O 1
ATOM 748 N N . LEU A 1 96 ? -3.871 -3.406 6.476 1.00 95.00 96 LEU A N 1
ATOM 749 C CA . LEU A 1 96 ? -3.721 -4.737 5.874 1.00 95.00 96 LEU A CA 1
ATOM 750 C C . LEU A 1 96 ? -4.557 -4.909 4.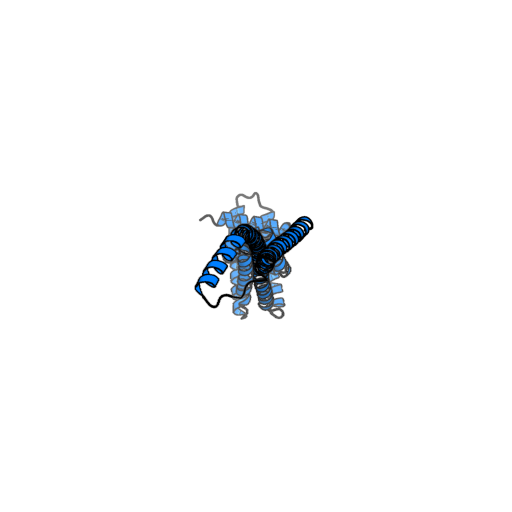599 1.00 95.00 96 LEU A C 1
ATOM 752 O O . LEU A 1 96 ? -4.073 -5.462 3.616 1.00 95.00 96 LEU A O 1
ATOM 756 N N . LEU A 1 97 ? -5.802 -4.427 4.600 1.00 96.00 97 LEU A N 1
ATOM 757 C CA . LEU A 1 97 ? -6.678 -4.471 3.427 1.00 96.00 97 LEU A CA 1
ATOM 758 C C . LEU A 1 97 ? -6.119 -3.630 2.278 1.00 96.00 97 LEU A C 1
ATOM 760 O O . LEU A 1 97 ? -6.179 -4.049 1.124 1.00 96.00 97 LEU A O 1
ATOM 764 N N . SER A 1 98 ? -5.549 -2.464 2.591 1.00 94.12 98 SER A N 1
ATOM 765 C CA . SER A 1 98 ? -4.899 -1.610 1.594 1.00 94.12 98 SER A CA 1
ATOM 766 C C . SER A 1 98 ? -3.706 -2.318 0.956 1.00 94.12 98 SER A C 1
ATOM 768 O O . SER A 1 98 ? -3.585 -2.324 -0.268 1.00 94.12 98 SER A O 1
ATOM 770 N N . GLN A 1 99 ? -2.876 -2.978 1.772 1.00 95.88 99 GLN A N 1
ATOM 771 C CA . GLN A 1 99 ? -1.776 -3.804 1.282 1.00 95.88 99 GLN A CA 1
ATOM 772 C C . GLN A 1 99 ? -2.271 -4.940 0.381 1.00 95.88 99 GLN A C 1
ATOM 774 O O . GLN A 1 99 ? -1.786 -5.085 -0.737 1.00 95.88 99 GLN A O 1
ATOM 779 N N . GLN A 1 100 ? -3.263 -5.712 0.825 1.00 96.56 100 GLN A N 1
ATOM 780 C CA . GLN A 1 100 ? -3.796 -6.840 0.054 1.00 96.56 100 GLN A CA 1
ATOM 781 C C . GLN A 1 100 ? -4.409 -6.403 -1.282 1.00 96.56 100 GLN A C 1
ATOM 783 O O . GLN A 1 100 ? -4.162 -7.035 -2.307 1.00 96.56 100 GLN A O 1
ATOM 788 N N . SER A 1 101 ? -5.182 -5.314 -1.282 1.00 95.06 101 SER A N 1
ATOM 789 C CA . SER A 1 101 ? -5.786 -4.741 -2.491 1.00 95.06 101 SER A CA 1
ATOM 790 C C . SER A 1 101 ? -4.723 -4.326 -3.511 1.00 95.06 101 SER A C 1
ATOM 792 O O . SER A 1 101 ? -4.813 -4.652 -4.702 1.00 95.06 101 SER A O 1
ATOM 794 N N . PHE A 1 102 ? -3.671 -3.655 -3.030 1.00 97.00 102 PHE A N 1
ATOM 795 C CA . PHE A 1 102 ? -2.536 -3.295 -3.865 1.00 97.00 102 PHE A CA 1
ATOM 796 C C . PHE A 1 102 ? -1.834 -4.539 -4.416 1.00 97.00 102 PHE A C 1
ATOM 798 O O . PHE A 1 102 ? -1.657 -4.640 -5.626 1.00 97.00 102 PHE A O 1
ATOM 805 N N . GLU A 1 103 ? -1.473 -5.499 -3.561 1.00 97.25 103 GLU A N 1
ATOM 806 C CA . GLU A 1 103 ? -0.756 -6.716 -3.956 1.00 97.25 103 GLU A CA 1
ATOM 807 C C . GLU A 1 103 ? -1.541 -7.534 -4.981 1.00 97.25 103 GLU A C 1
ATOM 809 O O . GLU A 1 103 ? -0.973 -7.995 -5.969 1.00 97.25 103 GLU A O 1
ATOM 814 N N . GLN A 1 104 ? -2.855 -7.664 -4.807 1.00 97.00 104 GLN A N 1
ATOM 815 C CA . GLN A 1 104 ? -3.710 -8.349 -5.769 1.00 97.00 104 GLN A CA 1
ATOM 816 C C . GLN A 1 104 ? -3.659 -7.678 -7.148 1.00 97.00 104 GLN A C 1
ATOM 818 O O . GLN A 1 104 ? -3.512 -8.361 -8.166 1.00 97.00 104 GLN A O 1
ATOM 823 N N . THR A 1 105 ? -3.743 -6.347 -7.188 1.00 95.94 105 THR A N 1
ATOM 824 C CA . THR A 1 105 ? -3.647 -5.572 -8.433 1.00 95.94 105 THR A CA 1
ATOM 825 C C . THR A 1 105 ? -2.251 -5.690 -9.043 1.00 95.94 105 THR A C 1
ATOM 827 O O . THR A 1 105 ? -2.119 -5.985 -10.230 1.00 95.94 105 THR A O 1
ATOM 830 N N . PHE A 1 106 ? -1.209 -5.547 -8.221 1.00 96.88 106 PHE A N 1
ATOM 831 C CA . PHE A 1 106 ? 0.191 -5.685 -8.610 1.00 96.88 106 PHE A CA 1
ATOM 832 C C . PHE A 1 106 ? 0.458 -7.048 -9.258 1.00 96.88 106 PHE A C 1
ATOM 834 O O . PHE A 1 106 ? 0.937 -7.106 -10.387 1.00 96.88 106 PHE A O 1
ATOM 841 N N . PHE A 1 107 ? 0.104 -8.154 -8.600 1.00 95.56 107 PHE A N 1
ATOM 842 C CA . PHE A 1 107 ? 0.362 -9.489 -9.144 1.00 95.56 107 PHE A CA 1
ATOM 843 C C . PHE A 1 107 ? -0.477 -9.787 -10.390 1.00 95.56 107 PHE A C 1
ATOM 845 O O . PHE A 1 107 ? 0.026 -10.421 -11.319 1.00 95.56 107 PHE A O 1
ATOM 852 N N . SER A 1 108 ? -1.710 -9.276 -10.460 1.00 94.56 108 SER A N 1
ATOM 853 C CA . SER A 1 108 ? -2.538 -9.382 -11.669 1.00 94.56 108 SER A CA 1
ATOM 854 C C . SER A 1 108 ? -1.885 -8.670 -12.856 1.00 94.56 108 SER A C 1
ATOM 856 O O . SER A 1 108 ? -1.838 -9.205 -13.966 1.00 94.56 108 SER A O 1
ATOM 858 N N . TRP A 1 109 ? -1.332 -7.476 -12.633 1.00 93.50 109 TRP A N 1
ATOM 859 C CA . TRP A 1 109 ? -0.696 -6.707 -13.698 1.00 93.50 109 TRP A CA 1
ATOM 860 C C . TRP A 1 109 ? 0.671 -7.272 -14.095 1.00 93.50 109 TRP A C 1
ATOM 862 O O . TRP A 1 109 ? 0.978 -7.359 -15.285 1.00 93.50 109 TRP A O 1
ATOM 872 N N . LEU A 1 110 ? 1.440 -7.772 -13.121 1.00 92.12 110 LEU A N 1
ATOM 873 C CA . LEU A 1 110 ? 2.684 -8.508 -13.353 1.00 92.12 110 LEU A CA 1
ATOM 874 C C . LEU A 1 110 ? 2.449 -9.719 -14.266 1.00 92.12 110 LEU A C 1
ATOM 876 O O . LEU A 1 110 ? 3.179 -9.909 -15.238 1.00 92.12 110 LEU A O 1
ATOM 880 N N . GLN A 1 111 ? 1.394 -10.495 -14.004 1.00 89.75 111 GLN A N 1
ATOM 881 C CA . GLN A 1 111 ? 1.000 -11.613 -14.860 1.00 89.75 111 GLN A CA 1
ATOM 882 C C . GLN A 1 111 ? 0.580 -11.140 -16.261 1.00 89.75 111 GLN A C 1
ATOM 884 O O . GLN A 1 111 ? 0.947 -11.753 -17.262 1.00 89.75 111 GLN A O 1
ATOM 889 N N . SER A 1 112 ? -0.151 -10.026 -16.361 1.00 87.25 112 SER A N 1
ATOM 890 C CA . SER A 1 112 ? -0.538 -9.455 -17.656 1.00 87.25 112 SER A CA 1
ATOM 891 C C . SER A 1 112 ? 0.673 -9.059 -18.505 1.00 87.25 112 SER A C 1
ATOM 893 O O . SER A 1 112 ? 0.677 -9.323 -19.703 1.00 87.25 112 SER A O 1
ATOM 895 N N . ILE A 1 113 ? 1.709 -8.454 -17.917 1.00 84.50 113 ILE A N 1
ATOM 896 C CA . ILE A 1 113 ? 2.928 -8.058 -18.645 1.00 84.50 113 ILE A CA 1
ATOM 897 C C . ILE A 1 113 ? 3.685 -9.278 -19.170 1.00 84.50 113 ILE A C 1
ATOM 899 O O . ILE A 1 113 ? 4.170 -9.257 -20.302 1.00 84.50 113 ILE A O 1
ATOM 903 N N . GLN A 1 114 ? 3.727 -10.365 -18.396 1.00 77.44 114 GLN A N 1
ATOM 904 C CA . GLN A 1 114 ? 4.309 -11.630 -18.851 1.00 77.44 114 GLN A CA 1
ATOM 905 C C . GLN A 1 114 ? 3.579 -12.194 -20.077 1.00 77.44 114 GLN A C 1
ATOM 907 O O . GLN A 1 114 ? 4.221 -12.767 -20.952 1.00 77.44 114 GLN A O 1
ATOM 912 N N . ASN A 1 115 ? 2.266 -11.970 -20.179 1.00 76.50 115 ASN A N 1
ATOM 913 C CA . ASN A 1 115 ? 1.456 -12.414 -21.314 1.00 76.50 115 ASN A CA 1
ATOM 914 C C . ASN A 1 115 ? 1.567 -11.501 -22.550 1.00 76.50 115 ASN A C 1
ATOM 916 O O . ASN A 1 115 ? 1.290 -11.951 -23.659 1.00 76.50 115 ASN A O 1
ATOM 920 N N . ILE A 1 116 ? 1.949 -10.227 -22.384 1.00 71.88 116 ILE A N 1
ATOM 921 C CA . ILE A 1 116 ? 2.139 -9.285 -23.505 1.00 71.88 116 ILE A CA 1
ATOM 922 C C . ILE A 1 116 ? 3.415 -9.616 -24.293 1.00 71.88 116 ILE A C 1
ATOM 924 O O . ILE A 1 116 ? 3.468 -9.370 -25.498 1.00 71.88 116 ILE A O 1
ATOM 928 N N . ARG A 1 117 ? 4.435 -10.194 -23.646 1.00 66.62 117 ARG A N 1
ATOM 929 C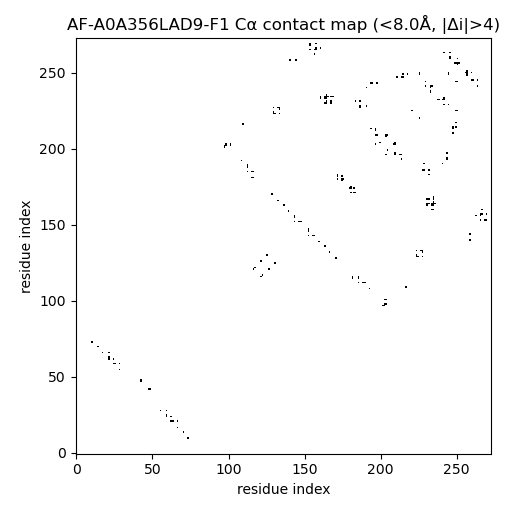 CA . ARG A 1 117 ? 5.680 -10.622 -24.298 1.00 66.62 117 ARG A CA 1
ATOM 930 C C . ARG A 1 117 ? 5.407 -11.873 -25.158 1.00 66.62 117 ARG A C 1
ATOM 932 O O . ARG A 1 117 ? 5.158 -12.933 -24.588 1.00 66.62 117 ARG A O 1
ATOM 939 N N . PRO A 1 118 ? 5.468 -11.828 -26.505 1.00 57.22 118 PRO A N 1
ATOM 940 C CA . PRO A 1 118 ? 5.222 -13.016 -27.321 1.00 57.22 118 PRO A CA 1
ATOM 941 C C . PRO A 1 118 ? 6.442 -13.945 -27.243 1.00 57.22 118 PRO A C 1
ATOM 943 O O . PRO A 1 118 ? 7.465 -13.679 -27.865 1.00 57.22 118 PRO A O 1
ATOM 946 N N . ILE A 1 119 ? 6.353 -15.023 -26.465 1.00 53.44 119 ILE A N 1
ATOM 947 C CA . ILE A 1 119 ? 7.520 -15.830 -26.068 1.00 53.44 119 ILE A CA 1
ATOM 948 C C . ILE A 1 119 ? 8.224 -16.516 -27.262 1.00 53.44 119 ILE A C 1
ATOM 950 O O . ILE A 1 119 ? 9.441 -16.582 -27.258 1.00 53.44 119 ILE A O 1
ATOM 954 N N . GLU A 1 120 ? 7.530 -16.953 -28.322 1.00 44.66 120 GLU A N 1
ATOM 955 C CA . GLU A 1 120 ? 8.165 -17.847 -29.322 1.00 44.66 120 GLU A CA 1
ATOM 956 C C . GLU A 1 120 ? 8.683 -17.191 -30.616 1.00 44.66 120 GLU A C 1
ATOM 958 O O . GLU A 1 120 ? 9.747 -17.561 -31.102 1.00 44.66 120 GLU A O 1
ATOM 963 N N . LYS A 1 121 ? 7.974 -16.223 -31.216 1.00 47.59 121 LYS A N 1
ATOM 964 C CA . LYS A 1 121 ? 8.413 -15.581 -32.483 1.00 47.59 121 LYS A CA 1
ATOM 965 C C . LYS A 1 121 ? 9.111 -14.244 -32.274 1.00 47.59 121 LYS A C 1
ATOM 967 O O . LYS A 1 121 ? 9.954 -13.850 -33.078 1.00 47.59 121 LYS A O 1
ATOM 972 N N . ALA A 1 122 ? 8.802 -13.573 -31.167 1.00 47.62 122 ALA A N 1
ATOM 973 C CA . ALA A 1 122 ? 9.521 -12.379 -30.778 1.00 47.62 122 ALA A CA 1
ATOM 974 C C . ALA A 1 122 ? 10.882 -12.717 -30.166 1.00 47.62 122 ALA A C 1
ATOM 976 O O . ALA A 1 122 ? 11.732 -11.847 -30.162 1.00 47.62 122 ALA A O 1
ATOM 977 N N . GLU A 1 123 ? 11.165 -13.938 -29.703 1.00 48.66 123 GLU A N 1
ATOM 978 C CA . GLU A 1 123 ? 12.500 -14.263 -29.176 1.00 48.66 123 GLU A CA 1
ATOM 979 C C . GLU A 1 123 ? 13.589 -14.215 -30.247 1.00 48.66 123 GLU A C 1
ATOM 981 O O . GLU A 1 123 ? 14.658 -13.682 -29.987 1.00 48.66 123 GLU A O 1
ATOM 986 N N . GLN A 1 124 ? 13.325 -14.691 -31.464 1.00 50.94 124 GLN A N 1
ATOM 987 C CA . GLN A 1 124 ? 14.346 -14.735 -32.513 1.00 50.94 124 GLN A CA 1
ATOM 988 C C . GLN A 1 124 ? 14.567 -13.357 -33.155 1.00 50.94 124 GLN A C 1
ATOM 990 O O . GLN A 1 124 ? 15.693 -12.868 -33.211 1.00 50.94 124 GLN A O 1
ATOM 995 N N . ALA A 1 125 ? 13.472 -12.691 -33.536 1.00 48.59 125 ALA A N 1
ATOM 996 C CA . ALA A 1 125 ? 13.484 -11.305 -33.991 1.00 48.59 125 ALA A CA 1
ATOM 997 C C . ALA A 1 125 ? 14.019 -10.377 -32.888 1.00 48.59 125 ALA A C 1
ATOM 999 O O . ALA A 1 125 ? 15.030 -9.704 -33.066 1.00 48.59 125 ALA A O 1
ATOM 1000 N N . SER A 1 126 ? 13.413 -10.377 -31.699 1.00 52.09 126 SER A N 1
ATOM 1001 C CA . SER A 1 126 ? 13.870 -9.494 -30.626 1.00 52.09 126 SER A CA 1
ATOM 1002 C C . SER A 1 126 ? 15.254 -9.857 -30.108 1.00 52.09 126 SER A C 1
ATOM 1004 O O . SER A 1 126 ? 15.924 -8.938 -29.693 1.00 52.09 126 SER A O 1
ATOM 1006 N N . SER A 1 127 ? 15.760 -11.095 -30.171 1.00 54.94 127 SER A N 1
ATOM 1007 C CA . SER A 1 127 ? 17.152 -11.358 -29.772 1.00 54.94 127 SER A CA 1
ATOM 1008 C C . SER A 1 127 ? 18.132 -10.648 -30.700 1.00 54.94 127 SER A C 1
ATOM 1010 O O . SER A 1 127 ? 18.993 -9.928 -30.209 1.00 54.94 127 SER A O 1
ATOM 1012 N N . GLU A 1 128 ? 18.013 -10.797 -32.023 1.00 57.59 128 GLU A N 1
ATOM 1013 C CA . GLU A 1 128 ? 18.915 -10.112 -32.962 1.00 57.59 128 GLU A CA 1
ATOM 1014 C C . GLU A 1 128 ? 18.781 -8.583 -32.853 1.00 57.59 128 GLU A C 1
ATOM 1016 O O . GLU A 1 128 ? 19.782 -7.860 -32.849 1.00 57.59 128 GLU A O 1
ATOM 1021 N N . TYR A 1 129 ? 17.556 -8.081 -32.670 1.00 60.28 129 TYR A N 1
ATOM 1022 C CA . TYR A 1 129 ? 17.275 -6.644 -32.592 1.00 60.28 129 TYR A CA 1
ATOM 1023 C C . TYR A 1 129 ? 17.622 -6.017 -31.237 1.00 60.28 129 TYR A C 1
ATOM 1025 O O . TYR A 1 129 ? 18.246 -4.957 -31.200 1.00 60.28 129 TYR A O 1
ATOM 1033 N N . ILE A 1 130 ? 17.300 -6.675 -30.121 1.00 56.94 130 ILE A N 1
ATOM 1034 C CA . ILE A 1 130 ? 17.755 -6.295 -28.778 1.00 56.94 130 ILE A CA 1
ATOM 1035 C C . ILE A 1 130 ? 19.272 -6.357 -28.746 1.00 56.94 130 ILE A C 1
ATOM 1037 O O . ILE A 1 130 ? 19.873 -5.446 -28.192 1.00 56.94 130 ILE A O 1
ATOM 1041 N N . THR A 1 131 ? 19.919 -7.352 -29.361 1.00 62.91 131 THR A N 1
ATOM 1042 C CA . THR A 1 131 ? 21.381 -7.370 -29.484 1.00 62.91 131 THR A CA 1
ATOM 1043 C C . THR A 1 131 ? 21.890 -6.177 -30.295 1.00 62.91 131 THR A C 1
ATOM 1045 O O . THR A 1 131 ? 22.840 -5.541 -29.848 1.00 62.91 131 THR A O 1
ATOM 1048 N N . SER A 1 132 ? 21.257 -5.801 -31.413 1.00 63.44 132 SER A N 1
ATOM 1049 C CA . SER A 1 132 ? 21.646 -4.613 -32.197 1.00 63.44 132 SER A CA 1
ATOM 1050 C C . SER A 1 132 ? 21.512 -3.312 -31.401 1.00 63.44 132 SER A C 1
ATOM 1052 O O . SER A 1 132 ? 22.489 -2.579 -31.263 1.00 63.44 132 SER A O 1
ATOM 1054 N N . ILE A 1 133 ? 20.343 -3.056 -30.803 1.00 58.56 133 ILE A N 1
ATOM 1055 C CA . ILE A 1 133 ? 20.094 -1.874 -29.962 1.00 58.56 133 ILE A CA 1
ATOM 1056 C C . ILE A 1 133 ? 21.029 -1.869 -28.751 1.00 58.56 133 ILE A C 1
ATOM 1058 O O . ILE A 1 133 ? 21.608 -0.842 -28.415 1.00 58.56 133 ILE A O 1
ATOM 1062 N N . THR A 1 134 ? 21.222 -3.023 -28.108 1.00 57.19 134 THR A N 1
ATOM 1063 C CA . THR A 1 134 ? 22.134 -3.169 -26.968 1.00 57.19 134 THR A CA 1
ATOM 1064 C C . THR A 1 134 ? 23.571 -2.883 -27.380 1.00 57.19 134 THR A C 1
ATOM 1066 O O . THR A 1 134 ? 24.286 -2.226 -26.633 1.00 57.19 134 THR A O 1
ATOM 1069 N N . ASN A 1 135 ? 24.008 -3.331 -28.557 1.00 64.62 135 ASN A N 1
ATOM 1070 C CA . ASN A 1 135 ? 25.348 -3.066 -29.071 1.00 64.62 135 ASN A CA 1
ATOM 1071 C C . ASN A 1 135 ? 25.532 -1.593 -29.437 1.00 64.62 135 ASN A C 1
ATOM 1073 O O . ASN A 1 135 ? 26.554 -1.021 -29.073 1.00 64.62 135 ASN A O 1
ATOM 1077 N N . GLU A 1 136 ? 24.554 -0.964 -30.093 1.00 63.00 136 GLU A N 1
ATOM 1078 C CA . GLU A 1 136 ? 24.551 0.479 -30.356 1.00 63.00 136 GLU A CA 1
ATOM 1079 C C . GLU A 1 136 ? 24.646 1.257 -29.043 1.00 63.00 136 GLU A C 1
ATOM 1081 O O . GLU A 1 136 ? 25.611 1.988 -28.827 1.00 63.00 136 GLU A O 1
ATOM 1086 N N . ILE A 1 137 ? 23.722 1.013 -28.111 1.00 58.28 137 ILE A N 1
ATOM 1087 C CA . ILE A 1 137 ? 23.707 1.645 -26.788 1.00 58.28 137 ILE A CA 1
ATOM 1088 C C . ILE A 1 137 ? 25.033 1.423 -26.063 1.00 58.28 137 ILE A C 1
ATOM 1090 O O . ILE A 1 137 ? 25.617 2.383 -25.575 1.00 58.28 137 ILE A O 1
ATOM 1094 N N . ASN A 1 138 ? 25.562 0.199 -26.028 1.00 59.62 138 ASN A N 1
ATOM 1095 C CA . ASN A 1 138 ? 26.833 -0.091 -25.364 1.00 59.62 138 ASN A CA 1
ATOM 1096 C C . ASN A 1 138 ? 28.024 0.599 -26.035 1.00 59.62 138 ASN A C 1
ATOM 1098 O O . ASN A 1 138 ? 28.909 1.081 -25.330 1.00 59.62 138 ASN A O 1
ATOM 1102 N N . ASN A 1 139 ? 28.068 0.665 -27.367 1.00 63.72 139 ASN A N 1
ATOM 1103 C CA . ASN A 1 139 ? 29.128 1.356 -28.101 1.00 63.72 139 ASN A CA 1
ATOM 1104 C C . ASN A 1 139 ? 29.109 2.857 -27.801 1.00 63.72 139 ASN A C 1
ATOM 1106 O O . ASN A 1 139 ? 30.156 3.446 -27.529 1.00 63.72 139 ASN A O 1
ATOM 1110 N N . TYR A 1 140 ? 27.921 3.456 -27.774 1.00 59.03 140 TYR A N 1
ATOM 1111 C CA . TYR A 1 140 ? 27.753 4.871 -27.467 1.00 59.03 140 TYR A CA 1
ATOM 1112 C C . TYR A 1 140 ? 28.018 5.190 -25.995 1.00 59.03 140 TYR A C 1
ATOM 1114 O O . TYR A 1 140 ? 28.721 6.152 -25.691 1.00 59.03 140 TYR A O 1
ATOM 1122 N N . LEU A 1 141 ? 27.554 4.341 -25.076 1.00 53.12 141 LEU A N 1
ATOM 1123 C CA . LEU A 1 141 ? 27.883 4.440 -23.656 1.00 53.12 141 LEU A CA 1
ATOM 1124 C C . LEU A 1 141 ? 29.392 4.341 -23.435 1.00 53.12 141 LEU A C 1
ATOM 1126 O O . LEU A 1 141 ? 29.962 5.152 -22.714 1.00 53.12 141 LEU A O 1
ATOM 1130 N N . ARG A 1 142 ? 30.067 3.399 -24.101 1.00 57.38 142 ARG A N 1
ATOM 1131 C CA . ARG A 1 142 ? 31.524 3.247 -24.019 1.00 57.38 142 ARG A CA 1
ATOM 1132 C C . ARG A 1 142 ? 32.262 4.491 -24.521 1.00 57.38 142 ARG A C 1
ATOM 1134 O O . ARG A 1 142 ? 33.245 4.871 -23.895 1.00 57.38 142 ARG A O 1
ATOM 1141 N N . TYR A 1 143 ? 31.773 5.130 -25.585 1.00 57.75 143 TYR A N 1
ATOM 1142 C CA . TYR A 1 143 ? 32.318 6.388 -26.106 1.00 57.75 143 TYR A CA 1
ATOM 1143 C C . TYR A 1 143 ? 32.100 7.565 -25.138 1.00 57.75 143 TYR A C 1
ATOM 1145 O O . TYR A 1 143 ? 33.033 8.306 -24.834 1.00 57.75 143 TYR A O 1
ATOM 1153 N N . GLY A 1 144 ? 30.896 7.700 -24.574 1.00 52.88 144 GLY A N 1
ATOM 1154 C CA . GLY A 1 144 ? 30.603 8.705 -23.547 1.00 52.88 144 GLY A CA 1
ATOM 1155 C C . GLY A 1 144 ? 31.407 8.493 -22.257 1.00 52.88 144 GLY A C 1
ATOM 1156 O O . GLY A 1 144 ? 31.779 9.457 -21.590 1.00 52.88 144 GLY A O 1
ATOM 1157 N N . ILE A 1 145 ? 31.738 7.241 -21.912 1.00 50.44 145 ILE A N 1
ATOM 1158 C CA . ILE A 1 145 ? 32.544 6.922 -20.729 1.00 50.44 145 ILE A CA 1
ATOM 1159 C C . ILE A 1 145 ? 33.991 7.399 -20.858 1.00 50.44 145 ILE A C 1
ATOM 1161 O O . ILE A 1 145 ? 34.553 7.874 -19.870 1.00 50.44 145 ILE A O 1
ATOM 1165 N N . THR A 1 146 ? 34.593 7.275 -22.041 1.00 56.41 146 THR A N 1
ATOM 1166 C CA . THR A 1 146 ? 36.011 7.597 -22.257 1.00 56.41 146 THR A CA 1
ATOM 1167 C C . THR A 1 146 ? 36.289 9.094 -22.409 1.00 56.41 146 THR A C 1
ATOM 1169 O O . THR A 1 146 ? 37.444 9.498 -22.296 1.00 56.41 146 THR A O 1
ATOM 1172 N N . ASN A 1 147 ? 35.256 9.921 -22.618 1.00 58.62 147 ASN A N 1
ATOM 1173 C CA . ASN A 1 147 ? 35.398 11.315 -23.059 1.00 58.62 147 ASN A CA 1
ATOM 1174 C C . ASN A 1 147 ? 34.680 12.342 -22.147 1.00 58.62 147 ASN A C 1
ATOM 1176 O O . ASN A 1 147 ? 34.334 13.432 -22.593 1.00 58.62 147 ASN A O 1
ATOM 1180 N N . THR A 1 148 ? 34.456 12.045 -20.858 1.00 53.62 148 THR A N 1
ATOM 1181 C CA . THR A 1 148 ? 33.668 12.902 -19.933 1.00 53.62 148 THR A CA 1
ATOM 1182 C C . THR A 1 148 ? 34.238 14.295 -19.635 1.00 53.62 148 THR A C 1
ATOM 1184 O O . THR A 1 148 ? 33.565 15.097 -18.995 1.00 53.62 148 THR A O 1
ATOM 1187 N N . THR A 1 149 ? 35.476 14.581 -20.037 1.00 56.44 149 THR A N 1
ATOM 1188 C CA . THR A 1 149 ? 36.146 15.882 -19.845 1.00 56.44 149 THR A CA 1
ATOM 1189 C C . THR A 1 149 ? 36.207 16.724 -21.124 1.00 56.44 149 THR A C 1
ATOM 1191 O O . THR A 1 149 ? 36.867 17.756 -21.134 1.00 56.44 149 THR A O 1
ATOM 1194 N N . ASP A 1 150 ? 35.574 16.271 -22.206 1.00 59.09 150 ASP A N 1
ATOM 1195 C CA . ASP A 1 150 ? 35.552 16.952 -23.502 1.00 59.09 150 ASP A CA 1
ATOM 1196 C C . ASP A 1 150 ? 34.534 18.112 -23.491 1.00 59.09 150 ASP A C 1
ATOM 1198 O O . ASP A 1 150 ? 33.384 17.921 -23.090 1.00 59.09 150 ASP A O 1
ATOM 1202 N N . GLU A 1 151 ? 34.919 19.308 -23.952 1.00 61.50 151 GLU A N 1
ATOM 1203 C CA . GLU A 1 151 ? 33.999 20.453 -24.106 1.00 61.50 151 GLU A CA 1
ATOM 1204 C C . GLU A 1 151 ? 32.822 20.121 -25.044 1.00 61.50 151 GLU A C 1
ATOM 1206 O O . GLU A 1 151 ? 31.731 20.672 -24.895 1.00 61.50 151 GLU A O 1
ATOM 1211 N N . ASN A 1 152 ? 32.998 19.156 -25.954 1.00 64.94 152 ASN A N 1
ATOM 1212 C CA . ASN A 1 152 ? 31.950 18.671 -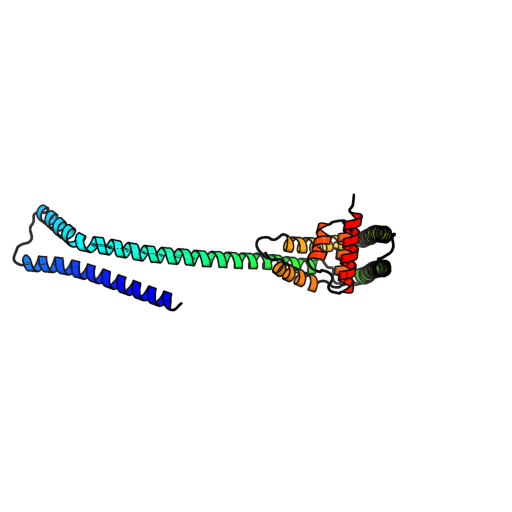26.854 1.00 64.94 152 ASN A CA 1
ATOM 1213 C C . ASN A 1 152 ? 31.078 17.546 -26.272 1.00 64.94 152 ASN A C 1
ATOM 1215 O O . ASN A 1 152 ? 30.189 17.048 -26.970 1.00 64.94 152 ASN A O 1
ATOM 1219 N N . TYR A 1 153 ? 31.283 17.143 -25.014 1.00 59.47 153 TYR A N 1
ATOM 1220 C CA . TYR A 1 153 ? 30.560 16.035 -24.380 1.00 59.47 153 TYR A CA 1
ATOM 1221 C C . TYR A 1 153 ? 29.034 16.186 -24.485 1.00 59.47 153 TYR A C 1
ATOM 1223 O O . TYR A 1 153 ? 28.345 15.255 -24.896 1.00 59.47 153 TYR A O 1
ATOM 1231 N N . LEU A 1 154 ? 28.496 17.376 -24.200 1.00 59.53 154 LEU A N 1
ATOM 1232 C CA . LEU A 1 154 ? 27.055 17.640 -24.304 1.00 59.53 154 LEU A CA 1
ATOM 1233 C C . LEU A 1 154 ? 26.529 17.494 -25.740 1.00 59.53 154 LEU A C 1
ATOM 1235 O O . LEU A 1 154 ? 25.454 16.935 -25.948 1.00 59.53 154 LEU A O 1
ATOM 1239 N N . GLY A 1 155 ? 27.291 17.951 -26.737 1.00 64.62 155 GLY A N 1
ATOM 1240 C CA . GLY A 1 155 ? 26.923 17.834 -28.152 1.00 64.62 155 GLY A CA 1
ATOM 1241 C C . GLY A 1 155 ? 26.925 16.385 -28.643 1.00 64.62 155 GLY A C 1
ATOM 1242 O O . GLY A 1 155 ? 25.983 15.956 -29.307 1.00 64.62 155 GLY A O 1
ATOM 1243 N N . ILE A 1 156 ? 27.941 15.610 -28.253 1.00 62.94 156 ILE A N 1
ATOM 1244 C CA . ILE A 1 156 ? 28.044 14.167 -28.524 1.00 62.94 156 ILE A CA 1
ATOM 1245 C C . ILE A 1 156 ? 26.850 13.427 -27.928 1.00 62.94 156 ILE A C 1
ATOM 1247 O O . ILE A 1 156 ? 26.224 12.592 -28.579 1.00 62.94 156 ILE A O 1
ATOM 1251 N N . MET A 1 157 ? 26.522 13.746 -26.684 1.00 58.69 157 MET A N 1
ATOM 1252 C CA . MET A 1 157 ? 25.475 13.050 -25.966 1.00 58.69 157 MET A CA 1
ATOM 1253 C C . MET A 1 157 ? 24.067 13.446 -26.445 1.00 58.69 157 MET A C 1
ATOM 1255 O O . MET A 1 157 ? 23.167 12.608 -26.461 1.00 58.69 157 MET A O 1
ATOM 1259 N N . LYS A 1 158 ? 23.884 14.675 -26.942 1.00 66.44 158 LYS A N 1
ATOM 1260 C CA . LYS A 1 158 ? 22.674 15.077 -27.673 1.00 66.44 158 LYS A CA 1
ATOM 1261 C C . LYS A 1 158 ? 22.517 14.318 -28.992 1.00 66.44 158 LYS A C 1
ATOM 1263 O O . LYS A 1 158 ? 21.456 13.763 -29.250 1.00 66.44 158 LYS A O 1
ATOM 1268 N N . ALA A 1 159 ? 23.584 14.228 -29.789 1.00 65.56 159 ALA A N 1
ATOM 1269 C CA . ALA A 1 159 ? 23.575 13.442 -31.023 1.00 65.56 159 ALA A CA 1
ATOM 1270 C C . ALA A 1 159 ? 23.263 11.958 -30.750 1.00 65.56 159 ALA A C 1
ATOM 1272 O O . ALA A 1 159 ? 22.544 11.322 -31.517 1.00 65.56 159 ALA A O 1
ATOM 1273 N N . MET A 1 160 ? 23.738 11.425 -29.620 1.00 63.75 160 MET A N 1
ATOM 1274 C CA . MET A 1 160 ? 23.406 10.081 -29.149 1.00 63.75 160 MET A CA 1
ATOM 1275 C C . MET A 1 160 ? 21.918 9.935 -28.800 1.00 63.75 160 MET A C 1
ATOM 1277 O O . MET A 1 160 ? 21.301 8.951 -29.199 1.00 63.75 160 MET A O 1
ATOM 1281 N N . ALA A 1 161 ? 21.326 10.890 -28.080 1.00 62.72 161 ALA A N 1
ATOM 1282 C CA . ALA A 1 161 ? 19.898 10.886 -27.762 1.00 62.72 161 ALA A CA 1
ATOM 1283 C C . ALA A 1 161 ? 19.018 10.901 -29.025 1.00 62.72 161 ALA A C 1
ATOM 1285 O O . ALA A 1 161 ? 18.079 10.106 -29.143 1.00 62.72 161 ALA A O 1
ATOM 1286 N N . ASP A 1 162 ? 19.363 11.753 -29.992 1.00 66.19 162 ASP A N 1
ATOM 1287 C CA . ASP A 1 162 ? 18.673 11.848 -31.281 1.00 66.19 162 ASP A CA 1
ATOM 1288 C C . ASP A 1 162 ? 18.806 10.540 -32.076 1.00 66.19 162 ASP A C 1
ATOM 1290 O O . ASP A 1 162 ? 17.829 10.030 -32.631 1.00 66.19 162 ASP A O 1
ATOM 1294 N N . GLN A 1 163 ? 19.998 9.939 -32.074 1.00 65.31 163 GLN A N 1
ATOM 1295 C CA . GLN A 1 163 ? 20.240 8.677 -32.760 1.00 65.31 163 GLN A CA 1
ATOM 1296 C C . GLN A 1 163 ? 19.512 7.502 -32.098 1.00 65.31 163 GLN A C 1
ATOM 1298 O O . GLN A 1 163 ? 18.920 6.695 -32.805 1.00 65.31 163 GLN A O 1
ATOM 1303 N N . LEU A 1 164 ? 19.482 7.421 -30.765 1.00 63.56 164 LEU A N 1
ATOM 1304 C CA . LEU A 1 164 ? 18.718 6.398 -30.040 1.00 63.56 164 LEU A CA 1
ATOM 1305 C C . LEU A 1 164 ? 17.218 6.523 -30.287 1.00 63.56 164 LEU A C 1
ATOM 1307 O O . LEU A 1 164 ? 16.537 5.515 -30.467 1.00 63.56 164 LEU A O 1
ATOM 1311 N N . THR A 1 165 ? 16.714 7.755 -30.350 1.00 65.94 165 THR A N 1
ATOM 1312 C CA . THR A 1 165 ? 15.327 8.034 -30.735 1.00 65.94 165 THR A CA 1
ATOM 1313 C C . THR A 1 165 ? 15.050 7.531 -32.154 1.00 65.94 165 THR A C 1
ATOM 1315 O O . THR A 1 165 ? 14.042 6.863 -32.393 1.00 65.94 165 THR A O 1
ATOM 1318 N N . GLY A 1 166 ? 15.978 7.776 -33.085 1.00 66.50 166 GLY A N 1
ATOM 1319 C CA . GLY A 1 166 ? 15.930 7.260 -34.453 1.00 66.50 166 GLY A CA 1
ATOM 1320 C C . GLY A 1 166 ? 15.967 5.730 -34.529 1.00 66.50 166 GLY A C 1
ATOM 1321 O O . GLY A 1 166 ? 15.107 5.138 -35.178 1.00 66.50 166 GLY A O 1
ATOM 1322 N N . SER A 1 167 ? 16.904 5.082 -33.831 1.00 63.78 167 SER A N 1
ATOM 1323 C CA . SER A 1 167 ? 17.039 3.620 -33.775 1.00 63.78 167 SER A CA 1
ATOM 1324 C C . SER A 1 167 ? 15.804 2.966 -33.155 1.00 63.78 167 SER A C 1
ATOM 1326 O O . SER A 1 167 ? 15.313 1.965 -33.684 1.00 63.78 167 SER A O 1
ATOM 1328 N N . TYR A 1 168 ? 15.241 3.546 -32.089 1.00 65.44 168 TYR A N 1
ATOM 1329 C CA . TYR A 1 168 ? 13.993 3.072 -31.491 1.00 65.44 168 TYR A CA 1
ATOM 1330 C C . TYR A 1 168 ? 12.818 3.207 -32.467 1.00 65.44 168 TYR A C 1
ATOM 1332 O O . TYR A 1 168 ? 12.111 2.233 -32.701 1.00 65.44 168 TYR A O 1
ATOM 1340 N N . SER A 1 169 ? 12.644 4.374 -33.097 1.00 67.12 169 SER A N 1
ATOM 1341 C CA . SER A 1 169 ? 11.569 4.629 -34.071 1.00 67.12 169 SER A CA 1
ATOM 1342 C C . SER A 1 169 ? 11.664 3.729 -35.310 1.00 67.12 169 SER A C 1
ATOM 1344 O O . SER A 1 169 ? 10.664 3.170 -35.770 1.00 67.12 169 SER A O 1
ATOM 1346 N N . HIS A 1 170 ? 12.878 3.515 -35.825 1.00 65.56 170 HIS A N 1
ATOM 1347 C CA . HIS A 1 170 ? 13.136 2.591 -36.926 1.00 65.56 170 HIS A CA 1
ATOM 1348 C C . HIS A 1 170 ? 12.803 1.146 -36.534 1.00 65.56 170 HIS A C 1
ATOM 1350 O O . HIS A 1 170 ? 12.142 0.434 -37.290 1.00 65.56 170 HIS A O 1
ATOM 1356 N N . THR A 1 171 ? 13.202 0.734 -35.329 1.00 60.78 171 THR A N 1
ATOM 1357 C CA . THR A 1 171 ? 12.891 -0.596 -34.790 1.00 60.78 171 THR A CA 1
ATOM 1358 C C . THR A 1 171 ? 11.392 -0.773 -34.596 1.00 60.78 171 THR A C 1
ATOM 1360 O O . THR A 1 171 ? 10.839 -1.772 -35.042 1.00 60.78 171 THR A O 1
ATOM 1363 N N . TYR A 1 172 ? 10.719 0.212 -34.003 1.00 62.44 172 TYR A N 1
ATOM 1364 C CA . TYR A 1 172 ? 9.270 0.226 -33.844 1.00 62.44 172 TYR A CA 1
ATOM 1365 C C . TYR A 1 172 ? 8.559 0.077 -35.190 1.00 62.44 172 TYR A C 1
ATOM 1367 O O . TYR A 1 172 ? 7.659 -0.746 -35.314 1.00 62.44 172 TYR A O 1
ATOM 1375 N N . THR A 1 173 ? 8.986 0.828 -36.208 1.00 63.09 173 THR A N 1
ATOM 1376 C CA . THR A 1 173 ? 8.381 0.782 -37.547 1.00 63.09 173 THR A CA 1
ATOM 1377 C C . THR A 1 173 ? 8.543 -0.600 -38.176 1.00 63.09 173 THR A C 1
ATOM 1379 O O . THR A 1 173 ? 7.557 -1.180 -38.609 1.00 63.09 173 THR A O 1
ATOM 1382 N N . ARG A 1 174 ? 9.743 -1.191 -38.125 1.00 61.47 174 ARG A N 1
ATOM 1383 C CA . ARG A 1 174 ? 9.984 -2.552 -38.637 1.00 61.47 174 ARG A CA 1
ATOM 1384 C C . ARG A 1 174 ? 9.171 -3.612 -37.899 1.00 61.47 174 ARG A C 1
ATOM 1386 O O . ARG A 1 174 ? 8.526 -4.442 -38.521 1.00 61.47 174 ARG A O 1
ATOM 1393 N N . VAL A 1 175 ? 9.149 -3.540 -36.571 1.00 60.75 175 VAL A N 1
ATOM 1394 C CA . VAL A 1 175 ? 8.387 -4.458 -35.714 1.00 60.75 175 VAL A CA 1
ATOM 1395 C C . VAL A 1 175 ? 6.874 -4.306 -35.936 1.00 60.75 175 VAL A C 1
ATOM 1397 O O . VAL A 1 175 ? 6.134 -5.287 -35.903 1.00 60.75 175 VAL A O 1
ATOM 1400 N N . LYS A 1 176 ? 6.396 -3.089 -36.210 1.00 58.47 176 LYS A N 1
ATOM 1401 C CA . LYS A 1 176 ? 5.009 -2.811 -36.595 1.00 58.47 176 LYS A CA 1
ATOM 1402 C C . LYS A 1 176 ? 4.675 -3.372 -37.979 1.00 58.47 176 LYS A C 1
ATOM 1404 O O . LYS A 1 176 ? 3.607 -3.964 -38.128 1.00 58.47 176 LYS A O 1
ATOM 1409 N N . ASP A 1 177 ? 5.569 -3.208 -38.949 1.00 62.09 177 ASP A N 1
ATOM 1410 C CA . ASP A 1 177 ? 5.404 -3.696 -40.323 1.00 62.09 177 ASP A CA 1
ATOM 1411 C C . ASP A 1 177 ? 5.418 -5.234 -40.388 1.00 62.09 177 ASP A C 1
ATOM 1413 O O . ASP A 1 177 ? 4.668 -5.823 -41.164 1.00 62.09 177 ASP A O 1
ATOM 1417 N N . ASP A 1 178 ? 6.149 -5.888 -39.479 1.00 57.50 178 ASP A N 1
ATOM 1418 C CA . ASP A 1 178 ? 6.117 -7.342 -39.270 1.00 57.50 178 ASP A CA 1
ATOM 1419 C C . ASP A 1 178 ? 4.840 -7.827 -38.535 1.00 57.50 178 ASP A C 1
ATOM 1421 O O . ASP A 1 178 ? 4.714 -9.002 -38.191 1.00 57.50 178 ASP A O 1
ATOM 1425 N N . GLY A 1 179 ? 3.867 -6.940 -38.276 1.00 55.44 179 GLY A N 1
ATOM 1426 C CA . GLY A 1 179 ? 2.596 -7.258 -37.609 1.00 55.44 179 GLY A CA 1
ATOM 1427 C C . GLY A 1 179 ? 2.691 -7.373 -36.083 1.00 55.44 179 GLY A C 1
ATOM 1428 O O . GLY A 1 179 ? 1.773 -7.866 -35.426 1.00 55.44 179 GLY A O 1
ATOM 1429 N N . HIS A 1 180 ? 3.793 -6.913 -35.496 1.00 56.62 180 HIS A N 1
ATOM 1430 C CA . HIS A 1 180 ? 4.178 -7.175 -34.116 1.00 56.62 180 HIS A CA 1
ATOM 1431 C C . HIS A 1 180 ? 4.290 -5.891 -33.280 1.00 56.62 180 HIS A C 1
ATOM 1433 O O . HIS A 1 180 ? 5.227 -5.736 -32.513 1.00 56.62 180 HIS A O 1
ATOM 1439 N N . GLY A 1 181 ? 3.299 -4.992 -33.332 1.00 67.56 181 GLY A N 1
ATOM 1440 C CA . GLY A 1 181 ? 3.258 -3.726 -32.565 1.00 67.56 181 GLY A CA 1
ATOM 1441 C C . GLY A 1 181 ? 3.276 -3.827 -31.023 1.00 67.56 181 GLY A C 1
ATOM 1442 O O . GLY A 1 181 ? 2.975 -2.847 -30.347 1.00 67.56 181 GLY A O 1
ATOM 1443 N N . TRP A 1 182 ? 3.625 -4.984 -30.456 1.00 72.62 182 TRP A N 1
ATOM 1444 C CA . TRP A 1 182 ? 3.690 -5.254 -29.021 1.00 72.62 182 TRP A CA 1
ATOM 1445 C C . TRP A 1 182 ? 4.815 -4.494 -28.310 1.00 72.62 182 TRP A C 1
ATOM 1447 O O . TRP A 1 182 ? 4.727 -4.334 -27.102 1.00 72.62 182 TRP A O 1
ATOM 1457 N N . LEU A 1 183 ? 5.848 -4.016 -29.018 1.00 74.06 183 LEU A N 1
ATOM 1458 C CA . LEU A 1 183 ? 7.020 -3.385 -28.397 1.00 74.06 183 LEU A CA 1
ATOM 1459 C C . LEU A 1 183 ? 6.672 -2.088 -27.653 1.00 74.06 183 LEU A C 1
ATOM 1461 O O . LEU A 1 183 ? 7.023 -1.945 -26.485 1.00 74.06 183 LEU A O 1
ATOM 1465 N N . ASP A 1 184 ? 5.947 -1.171 -28.302 1.00 76.75 184 ASP A N 1
ATOM 1466 C CA . ASP A 1 184 ? 5.470 0.054 -27.646 1.00 76.75 184 ASP A CA 1
ATOM 1467 C C . ASP A 1 184 ? 4.491 -0.310 -26.531 1.00 76.75 184 ASP A C 1
ATOM 1469 O O . ASP A 1 184 ? 4.629 0.178 -25.416 1.00 76.75 184 ASP A O 1
ATOM 1473 N N . THR A 1 185 ? 3.531 -1.201 -26.798 1.00 81.50 185 THR A N 1
ATOM 1474 C CA . THR A 1 185 ? 2.532 -1.621 -25.804 1.00 81.50 185 THR A CA 1
ATOM 1475 C C . THR A 1 185 ? 3.179 -2.217 -24.557 1.00 81.50 185 THR A C 1
ATOM 1477 O O . THR A 1 185 ? 2.785 -1.878 -23.446 1.00 81.50 185 THR A O 1
ATOM 1480 N N . TYR A 1 186 ? 4.187 -3.067 -24.731 1.00 84.38 186 TYR A N 1
ATOM 1481 C CA . TYR A 1 186 ? 4.965 -3.662 -23.654 1.00 84.38 186 TYR A CA 1
ATOM 1482 C C . TYR A 1 186 ? 5.740 -2.597 -22.883 1.00 84.38 186 TYR A C 1
ATOM 1484 O O . TYR A 1 186 ? 5.625 -2.528 -21.661 1.00 84.38 186 TYR A O 1
ATOM 1492 N N . SER A 1 187 ? 6.480 -1.734 -23.584 1.00 84.88 187 SER A N 1
ATOM 1493 C CA . SER A 1 187 ? 7.274 -0.696 -22.933 1.00 84.88 187 SER A CA 1
ATOM 1494 C C . SER A 1 187 ? 6.410 0.302 -22.164 1.00 84.88 187 SER A C 1
ATOM 1496 O O . SER A 1 187 ? 6.719 0.610 -21.015 1.00 84.88 187 SER A O 1
ATOM 1498 N N . TYR A 1 188 ? 5.284 0.740 -22.737 1.00 88.38 188 TYR A N 1
ATOM 1499 C CA . TYR A 1 188 ? 4.292 1.554 -22.032 1.00 88.38 188 TYR A CA 1
ATOM 1500 C C . TYR A 1 188 ? 3.722 0.820 -20.821 1.00 88.38 188 TYR A C 1
ATOM 1502 O O . TYR A 1 188 ? 3.671 1.399 -19.742 1.00 88.38 188 TYR A O 1
ATOM 1510 N N . ALA A 1 189 ? 3.325 -0.446 -20.970 1.00 90.75 189 ALA A N 1
ATOM 1511 C CA . ALA A 1 189 ? 2.746 -1.211 -19.870 1.00 90.75 189 ALA A CA 1
ATOM 1512 C C . ALA A 1 189 ? 3.716 -1.339 -18.689 1.00 90.75 189 ALA A C 1
ATOM 1514 O O . ALA A 1 189 ? 3.309 -1.154 -17.548 1.00 90.75 189 ALA A O 1
ATOM 1515 N N . VAL A 1 190 ? 5.000 -1.608 -18.947 1.00 91.25 190 VAL A N 1
ATOM 1516 C CA . VAL A 1 190 ? 6.008 -1.695 -17.882 1.00 91.25 190 VAL A CA 1
ATOM 1517 C C . VAL A 1 190 ? 6.257 -0.331 -17.242 1.00 91.25 190 VAL A C 1
ATOM 1519 O O . VAL A 1 190 ? 6.316 -0.247 -16.018 1.00 91.25 190 VAL A O 1
ATOM 1522 N N . MET A 1 191 ? 6.379 0.738 -18.035 1.00 92.62 191 MET A N 1
ATOM 1523 C CA . MET A 1 191 ? 6.623 2.071 -17.482 1.00 92.62 191 MET A CA 1
ATOM 1524 C C . MET A 1 191 ? 5.442 2.580 -16.654 1.00 92.62 191 MET A C 1
ATOM 1526 O O . MET A 1 191 ? 5.656 3.063 -15.546 1.00 92.62 191 MET A O 1
ATOM 1530 N N . GLU A 1 192 ? 4.207 2.401 -17.123 1.00 94.19 192 GLU A N 1
ATOM 1531 C CA . GLU A 1 192 ? 3.017 2.763 -16.346 1.00 94.19 192 GLU A CA 1
ATOM 1532 C C . GLU A 1 192 ? 2.829 1.869 -15.121 1.00 94.19 192 GLU A C 1
ATOM 1534 O O . GLU A 1 192 ? 2.311 2.323 -14.102 1.00 94.19 192 GLU A O 1
ATOM 1539 N N . PHE A 1 193 ? 3.306 0.622 -15.158 1.00 95.12 193 PHE A N 1
ATOM 1540 C CA . PHE A 1 193 ? 3.317 -0.213 -13.963 1.00 95.12 193 PHE A CA 1
ATOM 1541 C C . PHE A 1 193 ? 4.270 0.329 -12.895 1.00 95.12 193 PHE A C 1
ATOM 1543 O O . PHE A 1 193 ? 3.922 0.366 -11.715 1.00 95.12 193 PHE A O 1
ATOM 1550 N N . ILE A 1 194 ? 5.445 0.820 -13.295 1.00 94.81 194 ILE A N 1
ATOM 1551 C CA . ILE A 1 194 ? 6.364 1.497 -12.374 1.00 94.81 194 ILE A CA 1
ATOM 1552 C C . ILE A 1 194 ? 5.726 2.788 -11.842 1.00 94.81 194 ILE A C 1
ATOM 1554 O O . ILE A 1 194 ? 5.774 3.018 -10.634 1.00 94.81 194 ILE A O 1
ATOM 1558 N N . SER A 1 195 ? 5.083 3.585 -12.702 1.00 95.31 195 SER A N 1
ATOM 1559 C CA . SER A 1 195 ? 4.366 4.802 -12.295 1.00 95.31 195 SER A CA 1
ATOM 1560 C C . SER A 1 195 ? 3.269 4.507 -11.275 1.00 95.31 195 SER A C 1
ATOM 1562 O O . SER A 1 195 ? 3.207 5.161 -10.244 1.00 95.31 195 SER A O 1
ATOM 1564 N N . PHE A 1 196 ? 2.457 3.470 -11.485 1.00 95.81 196 PHE A N 1
ATOM 1565 C CA . PHE A 1 196 ? 1.426 3.051 -10.530 1.00 95.81 196 PHE A CA 1
ATOM 1566 C C . PHE A 1 196 ? 1.985 2.686 -9.155 1.00 95.81 196 PHE A C 1
ATOM 1568 O O . PHE A 1 196 ? 1.363 2.983 -8.136 1.00 95.81 196 PHE A O 1
ATOM 1575 N N . ILE A 1 197 ? 3.149 2.032 -9.111 1.00 96.50 197 ILE A N 1
ATOM 1576 C CA . ILE A 1 197 ? 3.821 1.732 -7.843 1.00 96.50 197 ILE A CA 1
ATOM 1577 C C . ILE A 1 197 ? 4.308 3.037 -7.194 1.00 96.50 197 ILE A C 1
ATOM 1579 O O . ILE A 1 197 ? 4.193 3.194 -5.976 1.00 96.50 197 ILE A O 1
ATOM 1583 N N . ASP A 1 198 ? 4.842 3.971 -7.985 1.00 96.06 198 ASP A N 1
ATOM 1584 C CA . ASP A 1 198 ? 5.408 5.218 -7.470 1.00 96.06 198 ASP A CA 1
ATOM 1585 C C . ASP A 1 198 ? 4.365 6.239 -7.006 1.00 96.06 198 ASP A C 1
ATOM 1587 O O . ASP A 1 198 ? 4.554 6.902 -5.988 1.00 96.06 198 ASP A O 1
ATOM 1591 N N . GLU A 1 199 ? 3.257 6.353 -7.724 1.00 94.62 199 GLU A N 1
ATOM 1592 C CA . GLU A 1 199 ? 2.198 7.336 -7.485 1.00 94.62 199 GLU A CA 1
ATOM 1593 C C . GLU A 1 199 ? 1.227 6.894 -6.378 1.00 94.62 199 GLU A C 1
ATOM 1595 O O . GLU A 1 199 ? 0.360 7.660 -5.965 1.00 94.62 199 GLU A O 1
ATOM 1600 N N . ASN A 1 200 ? 1.355 5.666 -5.859 1.00 91.56 200 ASN A N 1
ATOM 1601 C CA . ASN A 1 200 ? 0.481 5.196 -4.792 1.00 91.56 200 ASN A CA 1
ATOM 1602 C C . ASN A 1 200 ? 0.834 5.847 -3.443 1.00 91.56 200 ASN A C 1
ATOM 1604 O O . ASN A 1 200 ? 1.954 5.710 -2.940 1.00 91.56 200 ASN A O 1
ATOM 1608 N N . ASP A 1 201 ? -0.146 6.517 -2.838 1.00 90.38 201 ASP A N 1
ATOM 1609 C CA . ASP A 1 201 ? -0.015 7.168 -1.528 1.00 90.38 201 ASP A CA 1
ATOM 1610 C C . ASP A 1 201 ? -0.575 6.321 -0.373 1.00 90.38 201 ASP A C 1
ATOM 1612 O O . ASP A 1 201 ? -0.282 6.574 0.799 1.00 90.38 201 ASP A O 1
ATOM 1616 N N . ILE A 1 202 ? -1.388 5.303 -0.677 1.00 90.50 202 ILE A N 1
ATOM 1617 C CA . ILE A 1 202 ? -2.085 4.491 0.328 1.00 90.50 202 ILE A CA 1
ATOM 1618 C C . ILE A 1 202 ? -1.252 3.275 0.717 1.00 90.50 202 ILE A C 1
ATOM 1620 O O . ILE A 1 202 ? -1.105 3.008 1.906 1.00 90.50 202 ILE A O 1
ATOM 1624 N N . TYR A 1 203 ? -0.738 2.522 -0.248 1.00 92.06 203 TYR A N 1
ATOM 1625 C CA . TYR A 1 203 ? 0.207 1.425 -0.051 1.00 92.06 203 TYR A CA 1
ATOM 1626 C C . TYR A 1 203 ? 0.699 0.962 -1.430 1.00 92.06 203 TYR A C 1
ATOM 1628 O O . TYR A 1 203 ? -0.150 0.716 -2.286 1.00 92.06 203 TYR A O 1
ATOM 1636 N N . PRO A 1 204 ? 2.010 0.765 -1.655 1.00 95.31 204 PRO A N 1
ATOM 1637 C CA . PRO A 1 204 ? 3.143 1.021 -0.763 1.00 95.31 204 PRO A CA 1
ATOM 1638 C C . PRO A 1 204 ? 3.351 2.522 -0.525 1.00 95.31 204 PRO A C 1
ATOM 1640 O O . PRO A 1 204 ? 3.265 3.312 -1.455 1.00 95.31 204 PRO A O 1
ATOM 1643 N N . ARG A 1 205 ? 3.645 2.927 0.719 1.00 93.06 205 ARG A N 1
ATOM 1644 C CA . ARG A 1 205 ? 3.746 4.355 1.092 1.00 93.06 205 ARG A CA 1
ATOM 1645 C C . ARG A 1 205 ? 5.174 4.873 1.044 1.00 93.06 205 ARG A C 1
ATOM 1647 O O . ARG A 1 205 ? 5.429 5.989 0.599 1.00 93.06 205 ARG A O 1
ATOM 1654 N N . THR A 1 206 ? 6.112 4.079 1.553 1.00 94.69 206 THR A N 1
ATOM 1655 C CA . THR A 1 206 ? 7.509 4.498 1.676 1.00 94.69 206 THR A CA 1
ATOM 1656 C C . THR A 1 206 ? 8.289 4.175 0.409 1.00 94.69 206 THR A C 1
ATOM 1658 O O . THR A 1 206 ? 7.965 3.235 -0.318 1.00 94.69 206 THR A O 1
ATOM 1661 N N . LEU A 1 207 ? 9.367 4.924 0.161 1.00 92.75 207 LEU A N 1
ATOM 1662 C CA . LEU A 1 207 ? 10.277 4.635 -0.949 1.00 92.75 207 LEU A CA 1
ATOM 1663 C C . LEU A 1 207 ? 10.846 3.211 -0.862 1.00 92.75 207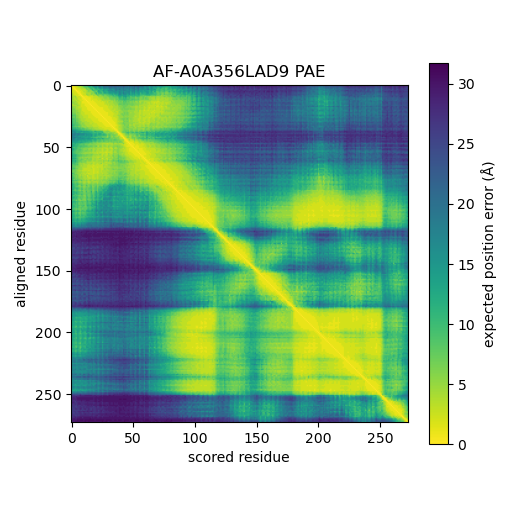 LEU A C 1
ATOM 1665 O O . LEU A 1 207 ? 10.980 2.548 -1.882 1.00 92.75 207 LEU A O 1
ATOM 1669 N N . GLU A 1 208 ? 11.135 2.725 0.346 1.00 93.75 208 GLU A N 1
ATOM 1670 C CA . GLU A 1 208 ? 11.635 1.366 0.572 1.00 93.75 208 GLU A CA 1
ATOM 1671 C C . GLU A 1 208 ? 10.613 0.301 0.151 1.00 93.75 208 GLU A C 1
ATOM 1673 O O . GLU A 1 208 ? 10.957 -0.625 -0.580 1.00 93.75 208 GLU A O 1
ATOM 1678 N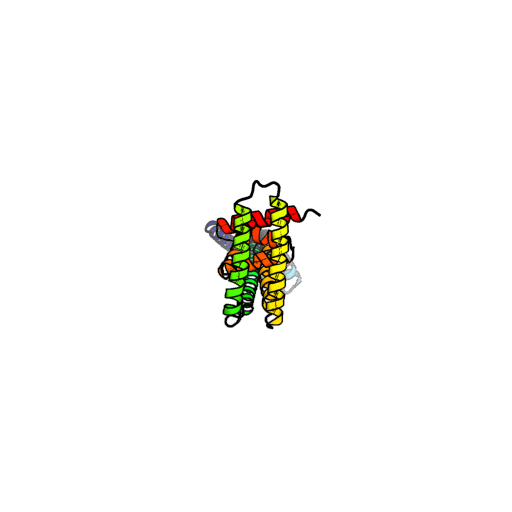 N . GLN A 1 209 ? 9.345 0.458 0.540 1.00 95.19 209 GLN A N 1
ATOM 1679 C CA . GLN A 1 209 ? 8.276 -0.452 0.119 1.00 95.19 209 GLN A CA 1
ATOM 1680 C C . GLN A 1 209 ? 8.084 -0.404 -1.400 1.00 95.19 209 GLN A C 1
ATOM 1682 O O . GLN A 1 209 ? 8.034 -1.443 -2.053 1.00 95.19 209 GLN A O 1
ATOM 1687 N N . LYS A 1 210 ? 8.047 0.799 -1.985 1.00 96.94 210 LYS A N 1
ATOM 1688 C CA . LYS A 1 210 ? 7.959 0.987 -3.441 1.00 96.94 210 LYS A CA 1
ATOM 1689 C C . LYS A 1 210 ? 9.121 0.291 -4.159 1.00 96.94 210 LYS A C 1
ATOM 1691 O O . LYS A 1 210 ? 8.900 -0.450 -5.115 1.00 96.94 210 LYS A O 1
ATOM 1696 N N . GLN A 1 211 ? 10.347 0.446 -3.651 1.00 94.31 211 GLN A N 1
ATOM 1697 C CA . GLN A 1 211 ? 11.544 -0.209 -4.181 1.00 94.31 211 GLN A CA 1
ATOM 1698 C C . GLN A 1 211 ? 11.426 -1.735 -4.153 1.00 94.31 211 GLN A C 1
ATOM 1700 O O . GLN A 1 211 ? 11.887 -2.377 -5.094 1.00 94.31 211 GLN A O 1
ATOM 1705 N N . GLN A 1 212 ? 10.818 -2.335 -3.125 1.00 94.75 212 GLN A N 1
ATOM 1706 C CA . GLN A 1 212 ? 10.617 -3.788 -3.070 1.00 94.75 212 GLN A CA 1
ATOM 1707 C C . GLN A 1 212 ? 9.760 -4.274 -4.248 1.00 94.75 212 GLN A C 1
ATOM 1709 O O . GLN A 1 212 ? 10.188 -5.171 -4.977 1.00 94.75 212 GLN A O 1
ATOM 1714 N N . TYR A 1 213 ? 8.613 -3.639 -4.506 1.00 96.00 213 TYR A N 1
ATOM 1715 C CA . TYR A 1 213 ? 7.732 -4.009 -5.622 1.00 96.00 213 TYR A CA 1
ATOM 1716 C C . TYR A 1 213 ? 8.362 -3.746 -6.990 1.00 96.00 213 TYR A C 1
ATOM 1718 O O . TYR A 1 213 ? 8.305 -4.609 -7.869 1.00 96.00 213 TYR A O 1
ATOM 1726 N N . VAL A 1 214 ? 9.040 -2.608 -7.165 1.00 94.31 214 VAL A N 1
ATOM 1727 C CA . VAL A 1 214 ? 9.768 -2.330 -8.411 1.00 94.31 214 VAL A CA 1
ATOM 1728 C C . VAL A 1 214 ? 10.908 -3.335 -8.617 1.00 94.31 214 VAL A C 1
ATOM 1730 O O . VAL A 1 214 ? 11.116 -3.803 -9.731 1.00 94.31 214 VAL A O 1
ATOM 1733 N N . SER A 1 215 ? 11.600 -3.760 -7.557 1.00 90.88 215 SER A N 1
ATOM 1734 C CA . SER A 1 215 ? 12.651 -4.787 -7.649 1.00 90.88 215 SER A CA 1
ATOM 1735 C C . SER A 1 215 ? 12.092 -6.159 -8.035 1.00 90.88 215 SER A C 1
ATOM 1737 O O . SER A 1 215 ? 12.731 -6.882 -8.801 1.00 90.88 215 SER A O 1
ATOM 1739 N N . ILE A 1 216 ? 10.894 -6.509 -7.553 1.00 92.81 216 ILE A N 1
ATOM 1740 C CA . ILE A 1 216 ? 10.174 -7.716 -7.983 1.00 92.81 216 ILE A CA 1
ATOM 1741 C C . ILE A 1 216 ? 9.815 -7.616 -9.468 1.00 92.81 216 ILE A C 1
ATOM 1743 O O . ILE A 1 216 ? 10.027 -8.571 -10.203 1.00 92.81 216 ILE A O 1
ATOM 1747 N N . LEU A 1 217 ? 9.322 -6.474 -9.950 1.00 91.75 217 LEU A N 1
ATOM 1748 C CA . LEU A 1 217 ? 9.071 -6.283 -11.382 1.00 91.75 217 LEU A CA 1
ATOM 1749 C C . LEU A 1 217 ? 10.366 -6.433 -12.199 1.00 91.75 217 LEU A C 1
ATOM 1751 O O . LEU A 1 217 ? 10.422 -7.217 -13.142 1.00 91.75 217 LEU A O 1
ATOM 1755 N N . ILE A 1 218 ? 11.435 -5.744 -11.790 1.00 85.50 218 ILE A N 1
ATOM 1756 C CA . ILE A 1 218 ? 12.753 -5.768 -12.439 1.00 85.50 218 ILE A CA 1
ATOM 1757 C C . ILE A 1 218 ? 13.346 -7.183 -12.502 1.00 85.50 218 ILE A C 1
ATOM 1759 O O . ILE A 1 218 ? 14.050 -7.508 -13.463 1.00 85.50 218 ILE A O 1
ATOM 1763 N N . SER A 1 219 ? 13.101 -8.037 -11.503 1.00 85.69 219 SER A N 1
ATOM 1764 C CA . SER A 1 219 ? 13.625 -9.410 -11.492 1.00 85.69 219 SER A CA 1
ATOM 1765 C C . SER A 1 219 ? 13.026 -10.293 -12.592 1.00 85.69 219 SER A C 1
ATOM 1767 O O . SER A 1 219 ? 13.665 -11.262 -12.996 1.00 85.69 219 SER A O 1
ATOM 1769 N N . HIS A 1 220 ? 11.862 -9.921 -13.131 1.00 82.69 220 HIS A N 1
ATOM 1770 C CA . HIS A 1 220 ? 11.233 -10.588 -14.273 1.00 82.69 220 HIS A CA 1
ATOM 1771 C C . HIS A 1 220 ? 11.732 -10.065 -15.628 1.00 82.69 220 HIS A C 1
ATOM 1773 O O . HIS A 1 220 ? 11.389 -10.630 -16.665 1.00 82.69 220 HIS A O 1
ATOM 1779 N N . LEU A 1 221 ? 12.549 -9.008 -15.626 1.00 78.56 221 LEU A N 1
ATOM 1780 C CA . LEU A 1 221 ? 13.106 -8.386 -16.821 1.00 78.56 221 LEU A CA 1
ATOM 1781 C C . LEU A 1 221 ? 14.549 -8.838 -17.036 1.00 78.56 221 LEU A C 1
ATOM 1783 O O . LEU A 1 221 ? 15.402 -8.703 -16.146 1.00 78.56 221 LEU A O 1
ATOM 1787 N N . ASN A 1 222 ? 14.849 -9.307 -18.246 1.00 72.50 222 ASN A N 1
ATOM 1788 C CA . ASN A 1 222 ? 16.221 -9.590 -18.649 1.00 72.50 222 ASN A CA 1
ATOM 1789 C C . ASN A 1 222 ? 16.990 -8.276 -18.925 1.00 72.50 222 ASN A C 1
ATOM 1791 O O . ASN A 1 222 ? 16.417 -7.187 -18.979 1.00 72.50 222 ASN A O 1
ATOM 1795 N N . ASN A 1 223 ? 18.316 -8.348 -19.092 1.00 65.81 223 ASN A N 1
ATOM 1796 C CA . ASN A 1 223 ? 19.126 -7.143 -19.341 1.00 65.81 223 ASN A CA 1
ATOM 1797 C C . ASN A 1 223 ? 18.718 -6.401 -20.626 1.00 65.81 223 ASN A C 1
ATOM 1799 O O . ASN A 1 223 ? 18.784 -5.176 -20.662 1.00 65.81 223 ASN A O 1
ATOM 1803 N N . GLY A 1 224 ? 18.297 -7.134 -21.655 1.00 64.94 224 GLY A N 1
ATOM 1804 C CA . GLY A 1 224 ? 17.808 -6.583 -22.913 1.00 64.94 224 GLY A CA 1
ATOM 1805 C C . GLY A 1 224 ? 16.508 -5.801 -22.749 1.00 64.94 224 GLY A C 1
ATOM 1806 O O . GLY A 1 224 ? 16.417 -4.679 -23.236 1.00 64.94 224 GLY A O 1
ATOM 1807 N N . ASP A 1 225 ? 15.553 -6.332 -21.982 1.00 73.62 225 ASP A N 1
ATOM 1808 C CA . ASP A 1 225 ? 14.295 -5.648 -21.660 1.00 73.62 225 ASP A CA 1
ATOM 1809 C C . ASP A 1 225 ? 14.571 -4.321 -20.950 1.00 73.62 225 ASP A C 1
ATOM 1811 O O . ASP A 1 225 ? 13.950 -3.302 -21.238 1.00 73.62 225 ASP A O 1
ATOM 1815 N N . ARG A 1 226 ? 15.550 -4.302 -20.041 1.00 74.06 226 ARG A N 1
ATOM 1816 C CA . ARG A 1 226 ? 15.885 -3.082 -19.302 1.00 74.06 226 ARG A CA 1
ATOM 1817 C C . ARG A 1 226 ? 16.497 -2.014 -20.195 1.00 74.06 226 ARG A C 1
ATOM 1819 O O . ARG A 1 226 ? 16.140 -0.844 -20.090 1.00 74.06 226 ARG A O 1
ATOM 1826 N N . VAL A 1 227 ? 17.403 -2.420 -21.082 1.00 69.06 227 VAL A N 1
ATOM 1827 C CA . VAL A 1 227 ? 18.013 -1.535 -22.081 1.00 69.06 227 VAL A CA 1
ATOM 1828 C C . VAL A 1 227 ? 16.954 -0.998 -23.047 1.00 69.06 227 VAL A C 1
ATOM 1830 O O . VAL A 1 227 ? 16.940 0.199 -23.324 1.00 69.06 227 VAL A O 1
ATOM 1833 N N . LEU A 1 228 ? 16.031 -1.852 -23.493 1.00 72.12 228 LEU A N 1
ATOM 1834 C CA . LEU A 1 228 ? 14.898 -1.471 -24.332 1.00 72.12 228 LEU A CA 1
ATOM 1835 C C . LEU A 1 228 ? 14.006 -0.428 -23.648 1.00 72.12 228 LEU A C 1
ATOM 1837 O O . LEU A 1 228 ? 13.634 0.555 -24.281 1.00 72.12 228 LEU A O 1
ATOM 1841 N N . LEU A 1 229 ? 13.679 -0.615 -22.368 1.00 78.00 229 LEU A N 1
ATOM 1842 C CA . LEU A 1 229 ? 12.862 0.330 -21.600 1.00 78.00 229 LEU A CA 1
ATOM 1843 C C . LEU A 1 229 ? 13.576 1.668 -21.389 1.00 78.00 229 LEU A C 1
ATOM 1845 O O . LEU A 1 229 ? 12.950 2.721 -21.492 1.00 78.00 229 LEU A O 1
ATOM 1849 N N . GLY A 1 230 ? 14.895 1.642 -21.180 1.00 73.88 230 GLY A N 1
ATOM 1850 C CA . GLY A 1 230 ? 15.719 2.850 -21.180 1.00 73.88 230 GLY A CA 1
ATOM 1851 C C . GLY A 1 230 ? 15.665 3.583 -22.523 1.00 73.88 230 GLY A C 1
ATOM 1852 O O . GLY A 1 230 ? 15.386 4.778 -22.561 1.00 73.88 230 GLY A O 1
ATOM 1853 N N . ALA A 1 231 ? 15.862 2.865 -23.632 1.00 69.38 231 ALA A N 1
ATOM 1854 C CA . ALA A 1 231 ? 15.773 3.425 -24.982 1.00 69.38 231 ALA A CA 1
ATOM 1855 C C . ALA A 1 231 ? 14.372 3.968 -25.299 1.00 69.38 231 ALA A C 1
ATOM 1857 O O . ALA A 1 231 ? 14.236 5.016 -25.923 1.00 69.38 231 ALA A O 1
ATOM 1858 N N . PHE A 1 232 ? 13.331 3.285 -24.827 1.00 76.50 232 PHE A N 1
ATOM 1859 C CA . PHE A 1 232 ? 11.951 3.727 -24.948 1.00 76.50 232 PHE A 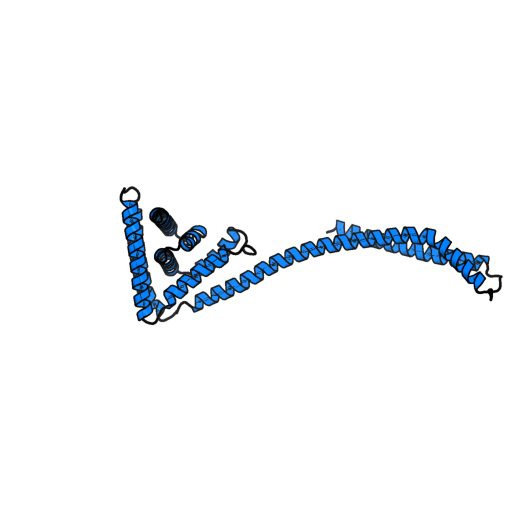CA 1
ATOM 1860 C C . PHE A 1 232 ? 11.710 5.044 -24.204 1.00 76.50 232 PHE A C 1
ATOM 1862 O O . PHE A 1 232 ? 11.239 5.997 -24.823 1.00 76.50 232 PHE A O 1
ATOM 1869 N N . ALA A 1 233 ? 12.074 5.127 -22.919 1.00 77.44 233 ALA A N 1
ATOM 1870 C CA . ALA A 1 233 ? 11.918 6.342 -22.117 1.00 77.44 233 ALA A CA 1
ATOM 1871 C C . ALA A 1 233 ? 12.615 7.546 -22.774 1.00 77.44 233 ALA A C 1
ATOM 1873 O O . ALA A 1 233 ? 12.040 8.629 -22.874 1.00 77.44 233 ALA A O 1
ATOM 1874 N N . ILE A 1 234 ? 13.813 7.310 -23.315 1.00 70.81 234 ILE A N 1
ATOM 1875 C CA . ILE A 1 234 ? 14.577 8.271 -24.116 1.00 70.81 234 ILE A CA 1
ATOM 1876 C C . ILE A 1 234 ? 13.810 8.688 -25.375 1.00 70.81 234 ILE A C 1
ATOM 1878 O O . ILE A 1 234 ? 13.624 9.878 -25.618 1.00 70.81 234 ILE A O 1
ATOM 1882 N N . SER A 1 235 ? 13.337 7.719 -26.162 1.00 70.44 235 SER A N 1
ATOM 1883 C CA . SER A 1 235 ? 12.667 7.977 -27.441 1.00 70.44 235 SER A CA 1
ATOM 1884 C C . SER A 1 235 ? 11.374 8.780 -27.294 1.00 70.44 235 SER A C 1
ATOM 1886 O O . SER A 1 235 ? 11.014 9.544 -28.187 1.00 70.44 235 SER A O 1
ATOM 1888 N N . LYS A 1 236 ? 10.670 8.616 -26.167 1.00 76.25 236 LYS A N 1
ATOM 1889 C CA . LYS A 1 236 ? 9.445 9.360 -25.861 1.00 76.25 236 LYS A CA 1
ATOM 1890 C C . LYS A 1 236 ? 9.727 10.744 -25.282 1.00 76.25 236 LYS A C 1
ATOM 1892 O O . LYS A 1 236 ? 8.789 11.524 -25.166 1.00 76.25 236 LYS A O 1
ATOM 1897 N N . GLN A 1 237 ? 10.984 11.040 -24.935 1.00 67.69 237 GLN A N 1
ATOM 1898 C CA . GLN A 1 237 ? 11.397 12.269 -24.252 1.00 67.69 237 GLN A CA 1
ATOM 1899 C C . GLN A 1 237 ? 10.589 12.529 -22.967 1.00 67.69 237 GLN A C 1
ATOM 1901 O O . GLN A 1 237 ? 10.400 13.672 -22.556 1.00 67.69 237 GLN A O 1
ATOM 1906 N N . ASP A 1 238 ? 10.103 11.462 -22.325 1.00 74.50 238 ASP A N 1
ATOM 1907 C CA . ASP A 1 238 ? 9.291 11.562 -21.116 1.00 74.50 238 ASP A CA 1
ATOM 1908 C C . ASP A 1 238 ? 10.213 11.588 -19.889 1.00 74.50 238 ASP A C 1
ATOM 1910 O O . ASP A 1 238 ? 10.761 10.566 -19.463 1.00 74.50 238 ASP A O 1
ATOM 1914 N N . ILE A 1 239 ? 10.395 12.784 -19.323 1.00 75.62 239 ILE A N 1
ATOM 1915 C CA . ILE A 1 239 ? 11.240 13.016 -18.142 1.00 75.62 239 ILE A CA 1
ATOM 1916 C C . ILE A 1 239 ? 10.763 12.167 -16.959 1.00 75.62 239 ILE A C 1
ATOM 1918 O O . ILE A 1 239 ? 11.599 11.633 -16.230 1.00 75.62 239 ILE A O 1
ATOM 1922 N N . ARG A 1 240 ? 9.443 11.968 -16.810 1.00 86.81 240 ARG A N 1
ATOM 1923 C CA . ARG A 1 240 ? 8.866 11.153 -15.729 1.00 86.81 240 ARG A CA 1
ATOM 1924 C C . ARG A 1 240 ? 9.442 9.743 -15.767 1.00 86.81 240 ARG A C 1
ATOM 1926 O O . ARG A 1 240 ? 9.876 9.220 -14.746 1.00 86.81 240 ARG A O 1
ATOM 1933 N N . TYR A 1 241 ? 9.490 9.134 -16.948 1.00 85.94 241 TYR A N 1
ATOM 1934 C CA . TYR A 1 241 ? 10.021 7.785 -17.119 1.00 85.94 241 TYR A CA 1
ATOM 1935 C C . TYR A 1 241 ? 11.500 7.689 -16.785 1.00 85.94 241 TYR A C 1
ATOM 1937 O O . TYR A 1 241 ? 11.912 6.760 -16.093 1.00 85.94 241 TYR A O 1
ATOM 1945 N N . LEU A 1 242 ? 12.296 8.657 -17.226 1.00 76.62 242 LEU A N 1
ATOM 1946 C CA . LEU A 1 242 ? 13.718 8.695 -16.902 1.00 76.62 242 LEU A CA 1
ATOM 1947 C C . LEU A 1 242 ? 13.941 8.834 -15.388 1.00 76.62 242 LEU A C 1
ATOM 1949 O O . LEU A 1 242 ? 14.754 8.097 -14.820 1.00 76.62 242 LEU A O 1
ATOM 1953 N N . ASP A 1 243 ? 13.186 9.710 -14.726 1.00 83.31 243 ASP A N 1
ATOM 1954 C CA . ASP A 1 243 ? 13.261 9.906 -13.277 1.00 83.31 243 ASP A CA 1
ATOM 1955 C C . ASP A 1 243 ? 12.864 8.643 -12.506 1.00 83.31 243 ASP A C 1
ATOM 1957 O O . ASP A 1 243 ? 13.548 8.275 -11.549 1.00 83.31 243 ASP A O 1
ATOM 1961 N N . LEU A 1 244 ? 11.827 7.923 -12.946 1.00 89.00 244 LEU A N 1
ATOM 1962 C CA . LEU A 1 244 ? 11.432 6.640 -12.356 1.00 89.00 244 LEU A CA 1
ATOM 1963 C C . LEU A 1 244 ? 12.543 5.589 -12.483 1.00 89.00 244 LEU A C 1
ATOM 1965 O O . LEU A 1 244 ? 12.904 4.938 -11.499 1.00 89.00 244 LEU A O 1
ATOM 1969 N N . LEU A 1 245 ? 13.135 5.446 -13.674 1.00 84.06 245 LEU A N 1
ATOM 1970 C CA . LEU A 1 245 ? 14.229 4.496 -13.902 1.00 84.06 245 LEU A CA 1
ATOM 1971 C C . LEU A 1 245 ? 15.441 4.796 -13.006 1.00 84.06 245 LEU A C 1
ATOM 1973 O O . LEU A 1 245 ? 16.077 3.868 -12.491 1.00 84.06 245 LEU A O 1
ATOM 1977 N N . LYS A 1 246 ? 15.735 6.083 -12.783 1.00 80.06 246 LYS A N 1
ATOM 1978 C CA . LYS A 1 246 ? 16.774 6.535 -11.851 1.00 80.06 246 LYS A CA 1
ATOM 1979 C C . LYS A 1 246 ? 16.420 6.202 -10.409 1.00 80.06 246 LYS A C 1
ATOM 1981 O O . LYS A 1 246 ? 17.203 5.563 -9.710 1.00 80.06 246 LYS A O 1
ATOM 1986 N N . LYS A 1 247 ? 15.234 6.637 -9.979 1.00 85.69 247 LYS A N 1
ATOM 1987 C CA . LYS A 1 247 ? 14.727 6.536 -8.606 1.00 85.69 247 LYS A CA 1
ATOM 1988 C C . LYS A 1 247 ? 14.823 5.116 -8.068 1.00 85.69 247 LYS A C 1
ATOM 1990 O O . LYS A 1 247 ? 15.186 4.935 -6.910 1.00 85.69 247 LYS A O 1
ATOM 1995 N N . TYR A 1 248 ? 14.551 4.131 -8.921 1.00 86.50 248 TYR A N 1
ATOM 1996 C CA . TYR A 1 248 ? 14.517 2.726 -8.534 1.00 86.50 248 TYR A CA 1
ATOM 1997 C C . TYR A 1 248 ? 15.762 1.916 -8.890 1.00 86.50 248 TYR A C 1
ATOM 1999 O O . TYR A 1 248 ? 15.743 0.689 -8.764 1.00 86.50 248 TYR A O 1
ATOM 2007 N N . ASN A 1 249 ? 16.849 2.570 -9.316 1.00 77.69 249 ASN A N 1
ATOM 2008 C CA . ASN A 1 249 ? 18.095 1.911 -9.715 1.00 77.69 249 ASN A CA 1
ATOM 2009 C C . ASN A 1 249 ? 17.846 0.776 -10.721 1.00 77.69 249 ASN A C 1
ATOM 2011 O O . ASN A 1 249 ? 18.341 -0.342 -10.565 1.00 77.69 249 ASN A O 1
ATOM 2015 N N . PHE A 1 250 ? 17.044 1.064 -11.749 1.00 73.31 250 PHE A N 1
ATOM 2016 C CA . PHE A 1 250 ? 16.500 0.060 -12.665 1.00 73.31 250 PHE A CA 1
ATOM 2017 C C . PHE A 1 250 ? 17.581 -0.802 -13.355 1.00 73.31 250 PHE A C 1
ATOM 2019 O O . PHE A 1 250 ? 17.365 -1.955 -13.740 1.00 73.31 250 PHE A O 1
ATOM 2026 N N . PHE A 1 251 ? 18.800 -0.270 -13.447 1.00 67.88 251 PHE A N 1
ATOM 2027 C CA . PHE A 1 251 ? 19.960 -0.908 -14.051 1.00 67.88 251 PHE A CA 1
ATOM 2028 C C . PHE A 1 251 ? 20.926 -1.392 -12.960 1.00 67.88 251 PHE A C 1
ATOM 2030 O O . PHE A 1 251 ? 21.656 -0.615 -12.359 1.00 67.88 251 PHE A O 1
ATOM 2037 N N . THR A 1 252 ? 20.949 -2.702 -12.700 1.00 49.3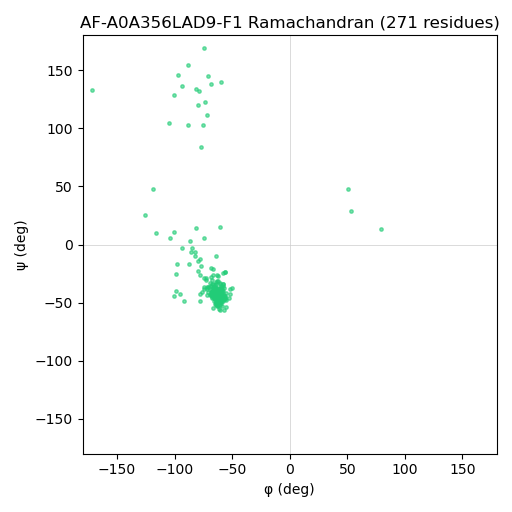1 252 THR A N 1
ATOM 2038 C CA . THR A 1 252 ? 21.582 -3.295 -11.503 1.00 49.31 252 THR A CA 1
ATOM 2039 C C . THR A 1 252 ? 23.092 -3.559 -11.602 1.00 49.31 252 THR A C 1
ATOM 2041 O O . THR A 1 252 ? 23.692 -4.023 -10.635 1.00 49.31 252 THR A O 1
ATOM 2044 N N . LYS A 1 253 ? 23.754 -3.307 -12.741 1.00 53.50 253 LYS A N 1
ATOM 2045 C CA . LYS A 1 253 ? 25.229 -3.381 -12.831 1.00 53.50 253 LYS A CA 1
ATOM 2046 C C . LYS A 1 253 ? 25.819 -1.995 -12.590 1.00 53.50 253 LYS A C 1
ATOM 2048 O O . LYS A 1 253 ? 25.358 -1.049 -13.209 1.00 53.50 253 LYS A O 1
ATOM 2053 N N . ARG A 1 254 ? 26.889 -1.889 -11.788 1.00 41.97 254 ARG A N 1
ATOM 2054 C CA . ARG A 1 254 ? 27.604 -0.624 -11.496 1.00 41.97 254 ARG A CA 1
ATOM 2055 C C . ARG A 1 254 ? 27.962 0.166 -12.767 1.00 41.97 254 ARG A C 1
ATOM 2057 O O . ARG A 1 254 ? 27.802 1.376 -12.787 1.00 41.97 254 ARG A O 1
ATOM 2064 N N . SER A 1 255 ? 28.343 -0.530 -13.843 1.00 39.97 255 SER A N 1
ATOM 2065 C CA . SER A 1 255 ? 28.558 0.074 -15.165 1.00 39.97 255 SER A CA 1
ATOM 2066 C C . SER A 1 255 ? 27.261 0.512 -15.858 1.00 39.97 255 SER A C 1
ATOM 2068 O O . SER A 1 255 ? 27.242 1.546 -16.503 1.00 39.97 255 SER A O 1
ATOM 2070 N N . GLY A 1 256 ? 26.163 -0.235 -15.714 1.00 47.34 256 GLY A N 1
ATOM 2071 C CA . GLY A 1 256 ? 24.844 0.124 -16.250 1.00 47.34 256 GLY A CA 1
ATOM 2072 C C . GLY A 1 256 ? 24.198 1.314 -15.534 1.00 47.34 256 GLY A C 1
ATOM 2073 O O . GLY A 1 256 ? 23.585 2.147 -16.187 1.00 47.34 256 GLY A O 1
ATOM 2074 N N . GLN A 1 257 ? 24.380 1.427 -14.219 1.00 48.44 257 GLN A N 1
ATOM 2075 C CA . GLN A 1 257 ? 23.871 2.536 -13.412 1.00 48.44 257 GLN A CA 1
ATOM 2076 C C . GLN A 1 257 ? 24.650 3.830 -13.683 1.00 48.44 257 GLN A C 1
ATOM 2078 O O . GLN A 1 257 ? 24.043 4.858 -13.942 1.00 48.44 257 GLN A O 1
ATOM 2083 N N . GLU A 1 258 ? 25.983 3.754 -13.765 1.00 49.47 258 GLU A N 1
ATOM 2084 C CA . GLU A 1 258 ? 26.836 4.878 -14.174 1.00 49.47 258 GLU A CA 1
ATOM 2085 C C . GLU A 1 258 ? 26.520 5.358 -15.602 1.00 49.47 258 GLU A C 1
ATOM 2087 O O . GLU A 1 258 ? 26.484 6.557 -15.869 1.00 49.47 258 GLU A O 1
ATOM 2092 N N . ASN A 1 259 ? 26.221 4.429 -16.511 1.00 48.81 259 ASN A N 1
ATOM 2093 C CA . ASN A 1 259 ? 25.777 4.725 -17.872 1.00 48.81 259 ASN A CA 1
ATOM 2094 C C . ASN A 1 259 ? 24.420 5.431 -17.920 1.00 48.81 259 ASN A C 1
ATOM 2096 O O . ASN A 1 259 ? 24.226 6.351 -18.709 1.00 48.81 259 ASN A O 1
ATOM 2100 N N . VAL A 1 260 ? 23.491 5.019 -17.064 1.00 50.28 260 VAL A N 1
ATOM 2101 C CA . VAL A 1 260 ? 22.147 5.595 -16.988 1.00 50.28 260 VAL A CA 1
ATOM 2102 C C . VAL A 1 260 ? 22.163 6.942 -16.291 1.00 50.28 260 VAL A C 1
ATOM 2104 O O . VAL A 1 260 ? 21.553 7.864 -16.807 1.00 50.28 260 VAL A O 1
ATOM 2107 N N . ASP A 1 261 ? 22.927 7.114 -15.214 1.00 52.06 261 ASP A N 1
ATOM 2108 C CA . ASP A 1 261 ? 23.139 8.414 -14.572 1.00 52.06 261 ASP A CA 1
ATOM 2109 C C . ASP A 1 261 ? 23.776 9.427 -15.535 1.00 52.06 261 ASP A C 1
ATOM 2111 O O . ASP A 1 261 ? 23.394 10.598 -15.552 1.00 52.06 261 ASP A O 1
ATOM 2115 N N . ARG A 1 262 ? 24.716 8.982 -16.381 1.00 51.91 262 ARG A N 1
ATOM 2116 C CA . ARG A 1 262 ? 25.344 9.816 -17.418 1.00 51.91 262 ARG A CA 1
ATOM 2117 C C . ARG A 1 262 ? 24.391 10.131 -18.572 1.00 51.91 262 ARG A C 1
ATOM 2119 O O . ARG A 1 262 ? 24.418 11.259 -19.058 1.00 51.91 262 ARG A O 1
ATOM 2126 N N . LEU A 1 263 ? 23.530 9.190 -18.971 1.00 50.59 263 LEU A N 1
ATOM 2127 C CA . LEU A 1 263 ? 22.454 9.439 -19.936 1.00 50.59 263 LEU A CA 1
ATOM 2128 C C . LEU A 1 263 ? 21.408 10.402 -19.370 1.00 50.59 263 LEU A C 1
ATOM 2130 O O . LEU A 1 263 ? 21.092 11.389 -20.015 1.00 50.59 263 LEU A O 1
ATOM 2134 N N . LEU A 1 264 ? 20.925 10.181 -18.150 1.00 51.62 264 LEU A N 1
ATOM 2135 C CA . LEU A 1 264 ? 19.998 11.071 -17.447 1.00 51.62 264 LEU A CA 1
ATOM 2136 C C . LEU A 1 264 ? 20.549 12.483 -17.316 1.00 51.62 264 LEU A C 1
ATOM 2138 O O . LEU A 1 264 ? 19.830 13.429 -17.606 1.00 51.62 264 LEU A O 1
ATOM 2142 N N . LYS A 1 265 ? 21.821 12.627 -16.930 1.00 52.44 265 LYS A N 1
ATOM 2143 C CA . LYS A 1 265 ? 22.489 13.930 -16.877 1.00 52.44 265 LYS A CA 1
ATOM 2144 C C . LYS A 1 265 ? 22.456 14.621 -18.241 1.00 52.44 265 LYS A C 1
ATOM 2146 O O . LYS A 1 265 ? 22.112 15.787 -18.332 1.00 52.44 265 LYS A O 1
ATOM 2151 N N . VAL A 1 266 ? 22.716 13.878 -19.310 1.00 49.00 266 VAL A N 1
ATOM 2152 C CA . VAL A 1 266 ? 22.627 14.385 -20.682 1.00 49.00 266 VAL A CA 1
ATOM 2153 C C . VAL A 1 266 ? 21.210 14.781 -21.058 1.00 49.00 266 VAL A C 1
ATOM 2155 O O . VAL A 1 266 ? 21.045 15.821 -21.680 1.00 49.00 266 VAL A O 1
ATOM 2158 N N . PHE A 1 267 ? 20.192 13.997 -20.704 1.00 48.31 267 PHE A N 1
ATOM 2159 C CA . PHE A 1 267 ? 18.794 14.341 -20.979 1.00 48.31 267 PHE A CA 1
ATOM 2160 C C . PHE A 1 267 ? 18.342 15.566 -20.188 1.00 48.31 267 PHE A C 1
ATOM 2162 O O . PHE A 1 267 ? 17.674 16.431 -20.739 1.00 48.31 267 PHE A O 1
ATOM 2169 N N . GLN A 1 268 ? 18.753 15.680 -18.926 1.00 49.41 268 GLN A N 1
ATOM 2170 C CA . GLN A 1 268 ? 18.498 16.853 -18.091 1.00 49.41 268 GLN A CA 1
ATOM 2171 C C . GLN A 1 268 ? 19.198 18.101 -18.656 1.00 49.41 268 GLN A C 1
ATOM 2173 O O . GLN A 1 268 ? 18.580 19.161 -18.726 1.00 49.41 268 GLN A O 1
ATOM 2178 N N . ASP A 1 269 ? 20.431 17.959 -19.151 1.00 45.81 269 ASP A N 1
ATOM 2179 C CA . ASP A 1 269 ? 21.212 19.054 -19.738 1.00 45.81 269 ASP A CA 1
ATOM 2180 C C . ASP A 1 269 ? 20.765 19.407 -21.179 1.00 45.81 269 ASP A C 1
ATOM 2182 O O . ASP A 1 269 ? 20.914 20.547 -21.619 1.00 45.81 269 ASP A O 1
ATOM 2186 N N . THR A 1 270 ? 20.186 18.460 -21.930 1.00 44.69 270 THR A N 1
ATOM 2187 C CA . THR A 1 270 ? 19.635 18.688 -23.285 1.00 44.69 270 THR A CA 1
ATOM 2188 C C . THR A 1 270 ? 18.176 19.149 -23.285 1.00 44.69 270 THR A C 1
ATOM 2190 O O . THR A 1 270 ? 17.746 19.729 -24.283 1.00 44.69 270 THR A O 1
ATOM 2193 N N . ASN A 1 271 ? 17.455 18.984 -22.168 1.00 41.25 271 ASN A N 1
ATOM 2194 C CA . ASN A 1 271 ? 16.130 19.564 -21.919 1.00 41.25 271 ASN A CA 1
ATOM 2195 C C . ASN A 1 271 ? 16.164 21.025 -21.440 1.00 41.25 271 ASN A C 1
ATOM 2197 O O . ASN A 1 271 ? 15.132 21.555 -21.035 1.00 41.25 271 ASN A O 1
ATOM 2201 N N . ILE A 1 272 ? 17.298 21.726 -21.559 1.00 35.66 272 ILE A N 1
ATOM 2202 C CA . ILE A 1 272 ? 17.277 23.193 -21.585 1.00 35.66 272 ILE A CA 1
ATOM 2203 C C . ILE A 1 272 ? 16.804 23.638 -22.977 1.00 35.66 272 ILE A C 1
ATOM 2205 O O . ILE A 1 272 ? 17.592 23.930 -23.883 1.00 35.66 272 ILE A O 1
ATOM 2209 N N . LYS A 1 273 ? 15.481 23.671 -23.133 1.00 32.88 273 LYS A N 1
ATOM 2210 C CA . LYS A 1 273 ? 14.798 24.780 -23.796 1.00 32.88 273 LYS A CA 1
ATOM 2211 C C . LYS A 1 273 ? 13.976 25.518 -22.755 1.00 32.88 273 LYS A C 1
ATOM 2213 O O . LYS A 1 273 ? 13.194 24.841 -22.059 1.00 32.88 273 LYS A O 1
#

Organism: NCBI:txid310575

Solvent-accessible surface area (backbone atoms only — not comparable to full-atom values): 15024 Å² total; per-residue (Å²): 110,70,69,59,54,52,51,53,54,49,50,54,51,50,54,54,50,54,53,48,50,52,53,50,51,55,50,48,56,53,49,54,49,48,68,76,48,68,89,58,79,84,74,90,52,67,68,60,55,50,57,50,49,51,50,52,51,56,62,46,44,75,56,50,51,62,52,48,54,52,53,52,50,54,51,49,53,51,52,54,52,51,52,53,52,50,51,55,52,48,54,55,48,55,52,52,50,41,44,50,56,39,49,54,52,50,54,53,49,55,54,50,55,61,67,58,52,59,74,77,70,45,45,62,57,44,47,60,47,40,49,49,53,48,48,53,53,48,54,51,46,54,52,54,65,78,40,76,85,45,92,57,41,66,59,55,46,47,54,47,52,54,46,46,27,48,52,47,51,52,49,50,50,52,36,39,73,73,72,47,60,46,62,62,55,46,45,50,52,54,52,52,50,50,45,56,46,67,72,30,75,82,41,45,63,49,71,68,52,30,42,52,56,51,49,56,56,52,69,77,47,54,75,56,56,50,53,50,42,51,45,46,29,57,50,68,69,39,64,68,52,50,50,50,43,58,76,60,53,68,44,87,45,76,69,48,36,54,46,45,54,53,47,48,51,43,52,61,66,64,58,72,120

Foldseek 3Di:
DVVVVVVVVVLVVVLVVLVVVLVVQLVVVVVVVCVVCVPDDDDPDPVVVVVVVVVSCVSSCVSCVVSVVVVVVSVVVVVVVVVVVVVVVVVVVLLVVLAVVVVVVLVVLLVVLVVLPPPPPCCVVVVVLLVVLVVLLVVLLVVLVVCVPDPCSLVSLVVSLVVLLVSLVVSCVVCVVVVRNSLLVSLVSLLVSLVVLVVDCSPPNDLVRSLVSNVVSLVVDDPSNLSSSLSSCSNVLPLSSLVSCLSNVSPPDPSRNVSSVSSNVSSVVVPPD

Sequence (273 aa):
MEKIELENNTQKFITRTLISIVVVSVVAVIAAYVWKFHSLKLSDSTAIWGSFGDYLAGTLSGILTPVTVILIWLTYKSQKEESTNQGLIIVKQMDLLSQQSFEQTFFSWLQSIQNIRPIEKAEQASSEYITSITNEINNYLRYGITNTTDENYLGIMKAMADQLTGSYSHTYTRVKDDGHGWLDTYSYAVMEFISFIDENDIYPRTLEQKQQYVSILISHLNNGDRVLLGAFAISKQDIRYLDLLKKYNFFTKRSGQENVDRLLKVFQDTNIK

Radius of gyration: 39.46 Å; Cα contacts (8 Å, |Δi|>4): 128; chains: 1; bounding box: 95×43×103 Å

pLDDT: mean 76.25, std 15.92, range [32.88, 97.25]

Secondary structure (DSSP, 8-state):
-HHHHHHHHHHHHHHHHHHHHHHHHHHHHHHHHHHHHTTSPPPS-HHHHHHHHHHHHHHHHHHHHHHHHHHHHHHHHHHHHHHHHHHHHHHHHHHHHHHHHHHHHHHHHHHHHHHHS-TTTHHHHHHHHHHHHHHHHHHHHHHHHHTTT-TTHHHHHHHHHHHHHHHHHHHHHHHHHTT-THHHHHHHHHHHHHHHHHS-SSSS-SHHHHHHHHHHHHHTS-HHHHHHHHHHHHHTT-HHHHHHHHHTT---SHHHHHHHHHHHHHHHHHT--

InterPro domains:
  IPR031709 Putative phage abortive infection protein [PF16872] (183-252)

Mean predicted aligned error: 13.88 Å